Protein AF-A0AAU9IR78-F1 (afdb_monomer)

Sequence (358 aa):
MSNEENIDMFQNFFQHISAVHEDAQTRVTALFSQIRQEALAIFNQNVLKAIDKKPINSQQADKSPAKTPETCQPKRKEEAKKLKRKQKQHKQEPPTIKIDDTDSPEEAIDENEPPVSQKIYECLTKTPQSKKYFAKKTGAKVSTENVPIKRKRDNSILEEFEVKYIAPIKRKVAELIKAGVSSKVIAKLYNISPICVEAIGNWKNCRAASSNSKIKMRDQIMKLHSEGQGVKEIAKTLNIWQNIVRDYLGEIPINSLSRNNHVKKILIDKIKAGVAESQLSNLTGISIKNLSAWRSKPQAEWVDEDTIQSDGETGREEIREALYCHLIGNDGNVSITNKKEKISRWLSLISDDNQHLK

Structure (mmCIF, N/CA/C/O backbone):
data_AF-A0AAU9IR78-F1
#
_entry.id   AF-A0AAU9IR78-F1
#
loop_
_atom_site.group_PDB
_atom_site.id
_atom_site.type_symbol
_atom_site.label_atom_id
_atom_site.label_alt_id
_atom_site.label_comp_id
_atom_site.label_asym_id
_atom_site.label_entity_id
_atom_site.label_seq_id
_atom_site.pdbx_PDB_ins_code
_atom_site.Cartn_x
_atom_site.Cartn_y
_atom_site.Cartn_z
_atom_site.occupancy
_atom_site.B_iso_or_equiv
_atom_site.auth_seq_id
_atom_site.auth_comp_id
_atom_site.auth_asym_id
_atom_site.auth_atom_id
_atom_site.pdbx_PDB_model_num
ATOM 1 N N . MET A 1 1 ? 54.929 -7.449 -44.841 1.00 64.38 1 MET A N 1
ATOM 2 C CA . MET A 1 1 ? 53.777 -6.552 -44.696 1.00 64.38 1 MET A CA 1
ATOM 3 C C . MET A 1 1 ? 54.231 -5.290 -44.002 1.00 64.38 1 MET A C 1
ATOM 5 O O . MET A 1 1 ? 54.952 -5.401 -43.012 1.00 64.38 1 MET A O 1
ATOM 9 N N . SER A 1 2 ? 53.887 -4.126 -44.541 1.00 89.44 2 SER A N 1
ATOM 10 C CA . SER A 1 2 ? 54.156 -2.852 -43.871 1.00 89.44 2 SER A CA 1
ATOM 11 C C . SER A 1 2 ? 53.210 -2.683 -42.672 1.00 89.44 2 SER A C 1
ATOM 13 O O . SER A 1 2 ? 52.164 -3.328 -42.586 1.00 89.44 2 SER A O 1
ATOM 15 N N . ASN A 1 3 ? 53.572 -1.824 -41.716 1.00 89.12 3 ASN A N 1
ATOM 16 C CA . ASN A 1 3 ? 52.678 -1.505 -40.596 1.00 89.12 3 ASN A CA 1
ATOM 17 C C . ASN A 1 3 ? 51.343 -0.903 -41.073 1.00 89.12 3 ASN A C 1
ATOM 19 O O . ASN A 1 3 ? 50.332 -1.080 -40.402 1.00 89.12 3 ASN A O 1
ATOM 23 N N . GLU A 1 4 ? 51.335 -0.243 -42.231 1.00 91.06 4 GLU A N 1
ATOM 24 C CA . GLU A 1 4 ? 50.137 0.333 -42.848 1.00 91.06 4 GLU A CA 1
ATOM 25 C C . GLU A 1 4 ? 49.164 -0.759 -43.318 1.00 91.06 4 GLU A C 1
ATOM 27 O O . GLU A 1 4 ? 47.990 -0.720 -42.959 1.00 91.06 4 GLU A O 1
ATOM 32 N N . GLU A 1 5 ? 49.657 -1.812 -43.980 1.00 92.81 5 GLU A N 1
ATOM 33 C CA . GLU A 1 5 ? 48.823 -2.945 -44.422 1.00 92.81 5 GLU A CA 1
ATOM 34 C C . GLU A 1 5 ? 48.144 -3.674 -43.249 1.00 92.81 5 GLU A C 1
ATOM 36 O O . GLU A 1 5 ? 47.023 -4.171 -43.373 1.00 92.81 5 GLU A O 1
ATOM 41 N N . ASN A 1 6 ? 48.804 -3.729 -42.086 1.00 92.75 6 ASN A N 1
ATOM 42 C CA . ASN A 1 6 ? 48.210 -4.306 -40.879 1.00 92.75 6 ASN A CA 1
ATOM 43 C C . ASN A 1 6 ? 47.073 -3.431 -40.333 1.00 92.75 6 ASN A C 1
ATOM 45 O O . ASN A 1 6 ? 46.045 -3.964 -39.915 1.00 92.75 6 ASN A O 1
ATOM 49 N N . ILE A 1 7 ? 47.232 -2.104 -40.338 1.00 94.19 7 ILE A N 1
ATOM 50 C CA . ILE A 1 7 ? 46.206 -1.172 -39.849 1.00 94.19 7 ILE A CA 1
ATOM 51 C C . ILE A 1 7 ? 44.948 -1.262 -40.719 1.00 94.19 7 ILE A C 1
ATOM 53 O O . ILE A 1 7 ? 43.852 -1.396 -40.171 1.00 94.19 7 ILE A O 1
ATOM 57 N N . ASP A 1 8 ? 45.100 -1.284 -42.042 1.00 94.69 8 ASP A N 1
ATOM 58 C CA . ASP A 1 8 ? 43.971 -1.388 -42.974 1.00 94.69 8 ASP A CA 1
ATOM 59 C C . ASP A 1 8 ? 43.216 -2.713 -42.812 1.00 94.69 8 ASP A C 1
ATOM 61 O O . ASP A 1 8 ? 41.982 -2.749 -42.806 1.00 94.69 8 ASP A O 1
ATOM 65 N N . MET A 1 9 ? 43.937 -3.818 -42.599 1.00 95.81 9 MET A N 1
ATOM 66 C CA . MET A 1 9 ? 43.322 -5.118 -42.325 1.00 95.81 9 MET A CA 1
ATOM 67 C C . MET A 1 9 ? 42.482 -5.092 -41.040 1.00 95.81 9 MET A C 1
ATOM 69 O O . MET A 1 9 ? 41.350 -5.582 -41.035 1.00 95.81 9 MET A O 1
ATOM 73 N N . PHE A 1 10 ? 43.001 -4.498 -39.960 1.00 96.00 10 PHE A N 1
ATOM 74 C CA . PHE A 1 10 ? 42.254 -4.376 -38.707 1.00 96.00 10 PHE A CA 1
ATOM 75 C C . PHE A 1 10 ? 41.037 -3.460 -38.846 1.00 96.00 10 PHE A C 1
ATOM 77 O O . PHE A 1 10 ? 39.971 -3.795 -38.328 1.00 96.00 10 PHE A O 1
ATOM 84 N N . GLN A 1 11 ? 41.151 -2.339 -39.561 1.00 95.50 11 GLN A N 1
ATOM 85 C CA . GLN A 1 11 ? 40.015 -1.446 -39.801 1.00 95.50 11 GLN A CA 1
ATOM 86 C C . GLN A 1 11 ? 38.900 -2.147 -40.583 1.00 95.50 11 GLN A C 1
ATOM 88 O O . GLN A 1 11 ? 37.745 -2.108 -40.156 1.00 95.50 11 GLN A O 1
ATOM 93 N N . ASN A 1 12 ? 39.244 -2.865 -41.655 1.00 95.31 12 ASN A N 1
ATOM 94 C CA . ASN A 1 12 ? 38.283 -3.648 -42.434 1.00 95.31 12 ASN A CA 1
ATOM 95 C C . ASN A 1 12 ? 37.612 -4.740 -41.586 1.00 95.31 12 ASN A C 1
ATOM 97 O O . ASN A 1 12 ? 36.402 -4.954 -41.678 1.00 95.31 12 ASN A O 1
ATOM 101 N N . PHE A 1 13 ? 38.372 -5.400 -40.709 1.00 96.12 13 PHE A N 1
ATOM 102 C CA . PHE A 1 13 ? 37.830 -6.397 -39.787 1.00 96.12 13 PHE A CA 1
ATOM 103 C C . PHE A 1 13 ? 36.824 -5.792 -38.796 1.00 96.12 13 PHE A C 1
ATOM 105 O O . PHE A 1 13 ? 35.737 -6.343 -38.612 1.00 96.12 13 PHE A O 1
ATOM 112 N N . PHE A 1 14 ? 37.136 -4.641 -38.192 1.00 96.19 14 PHE A N 1
ATOM 113 C CA . PHE A 1 14 ? 36.210 -3.963 -37.280 1.00 96.19 14 PHE A CA 1
ATOM 114 C C . PHE A 1 14 ? 34.954 -3.454 -37.988 1.00 96.19 14 PHE A C 1
ATOM 116 O O . PHE A 1 14 ? 33.861 -3.602 -37.447 1.00 96.19 14 PHE A O 1
ATOM 123 N N . GLN A 1 15 ? 35.082 -2.914 -39.202 1.00 95.38 15 GLN A N 1
ATOM 124 C CA . GLN A 1 15 ? 33.927 -2.514 -40.008 1.00 95.38 15 GLN A CA 1
ATOM 125 C C . GLN A 1 15 ? 33.017 -3.709 -40.313 1.00 95.38 15 GLN A C 1
ATOM 127 O O . GLN A 1 15 ? 31.799 -3.607 -40.165 1.00 95.38 15 GLN A O 1
ATOM 132 N N . HIS A 1 16 ? 33.597 -4.864 -40.657 1.00 96.50 16 HIS A N 1
ATOM 133 C CA . HIS A 1 16 ? 32.829 -6.083 -40.893 1.00 96.50 16 HIS A CA 1
ATOM 134 C C . HIS A 1 16 ? 32.097 -6.567 -39.632 1.00 96.50 16 HIS A C 1
ATOM 136 O O . HIS A 1 16 ? 30.909 -6.875 -39.699 1.00 96.50 16 HIS A O 1
ATOM 142 N N . ILE A 1 17 ? 32.765 -6.587 -38.470 1.00 94.50 17 ILE A N 1
ATOM 143 C CA . ILE A 1 17 ? 32.124 -6.958 -37.196 1.00 94.50 17 ILE A CA 1
ATOM 144 C C . ILE A 1 17 ? 30.963 -6.016 -36.865 1.00 94.50 17 ILE A C 1
ATOM 146 O O . ILE A 1 17 ? 29.898 -6.493 -36.472 1.00 94.50 17 ILE A O 1
ATOM 150 N N . SER A 1 18 ? 31.148 -4.704 -37.027 1.00 93.38 18 SER A N 1
ATOM 151 C CA . SER A 1 18 ? 30.093 -3.720 -36.767 1.00 93.38 18 SER A CA 1
ATOM 152 C C . SER A 1 18 ? 28.883 -3.941 -37.675 1.00 93.38 18 SER A C 1
ATOM 154 O O . SER A 1 18 ? 27.762 -3.998 -37.177 1.00 93.38 18 SER A O 1
ATOM 156 N N . ALA A 1 19 ? 29.103 -4.181 -38.972 1.00 95.69 19 ALA A N 1
ATOM 157 C CA . ALA A 1 19 ? 28.026 -4.469 -39.918 1.00 95.69 19 ALA A CA 1
ATOM 158 C C . ALA A 1 19 ? 27.262 -5.760 -39.566 1.00 95.69 19 ALA A C 1
ATOM 160 O O . ALA A 1 19 ? 26.032 -5.786 -39.589 1.00 95.69 19 ALA A O 1
ATOM 161 N N . VAL A 1 20 ? 27.973 -6.827 -39.183 1.00 96.50 20 VAL A N 1
ATOM 162 C CA . VAL A 1 20 ? 27.349 -8.090 -38.743 1.00 96.50 20 VAL A CA 1
ATOM 163 C C . VAL A 1 20 ? 26.544 -7.892 -37.455 1.00 96.50 20 VAL A C 1
ATOM 165 O O . VAL A 1 20 ? 25.466 -8.467 -37.301 1.00 96.50 20 VAL A O 1
ATOM 168 N N . HIS A 1 21 ? 27.042 -7.076 -36.527 1.00 93.81 21 HIS A N 1
ATOM 169 C CA . HIS A 1 21 ? 26.335 -6.761 -35.290 1.00 93.81 21 HIS A CA 1
ATOM 170 C C . HIS A 1 21 ? 25.052 -5.953 -35.546 1.00 93.81 21 HIS A C 1
ATOM 172 O O . HIS A 1 21 ? 24.012 -6.276 -34.972 1.00 93.81 21 HIS A O 1
ATOM 178 N N . GLU A 1 22 ? 25.096 -4.947 -36.422 1.00 94.31 22 GLU A N 1
ATOM 179 C CA . GLU A 1 22 ? 23.921 -4.156 -36.811 1.00 94.31 22 GLU A CA 1
ATOM 180 C C . GLU A 1 22 ? 22.860 -5.001 -37.538 1.00 94.31 22 GLU A C 1
ATOM 182 O O . GLU A 1 22 ? 21.672 -4.904 -37.210 1.00 94.31 22 GLU A O 1
ATOM 187 N N . ASP A 1 23 ? 23.259 -5.897 -38.452 1.00 96.31 23 ASP A N 1
ATOM 188 C CA . ASP A 1 23 ? 22.334 -6.848 -39.095 1.00 96.31 23 ASP A CA 1
ATOM 189 C C . ASP A 1 23 ? 21.692 -7.785 -38.060 1.00 96.31 23 ASP A C 1
ATOM 191 O O . ASP A 1 23 ? 20.471 -7.968 -38.039 1.00 96.31 23 ASP A O 1
ATOM 195 N N . ALA A 1 24 ? 22.487 -8.327 -37.132 1.00 93.81 24 ALA A N 1
ATOM 196 C CA . ALA A 1 24 ? 21.977 -9.183 -36.066 1.00 93.81 24 ALA A CA 1
ATOM 197 C C . ALA A 1 24 ? 20.975 -8.445 -35.161 1.00 93.81 24 ALA A C 1
ATOM 199 O O . ALA A 1 24 ? 19.917 -8.996 -34.845 1.00 93.81 24 ALA A O 1
ATOM 200 N N . GLN A 1 25 ? 21.262 -7.198 -34.773 1.00 92.06 25 GLN A N 1
ATOM 201 C CA . GLN A 1 25 ? 20.333 -6.372 -33.997 1.00 92.06 25 GLN A CA 1
ATOM 202 C C . GLN A 1 25 ? 19.038 -6.104 -34.765 1.00 92.06 25 GLN A C 1
ATOM 204 O O . GLN A 1 25 ? 17.953 -6.279 -34.210 1.00 92.06 25 GLN A O 1
ATOM 209 N N . THR A 1 26 ? 19.137 -5.761 -36.049 1.00 95.50 26 THR A N 1
ATOM 210 C CA . THR A 1 26 ? 17.977 -5.509 -36.913 1.00 95.50 26 THR A CA 1
ATOM 211 C C . THR A 1 26 ? 17.084 -6.747 -37.012 1.00 95.50 26 THR A C 1
ATOM 213 O O . THR A 1 26 ? 15.869 -6.658 -36.822 1.00 95.50 26 THR A O 1
ATOM 216 N N . ARG A 1 27 ? 17.677 -7.930 -37.215 1.00 95.00 27 ARG A N 1
ATOM 217 C CA . ARG A 1 27 ? 16.954 -9.212 -37.263 1.00 95.00 27 ARG A CA 1
ATOM 218 C C . ARG A 1 27 ? 16.267 -9.550 -35.945 1.00 95.00 27 ARG A C 1
ATOM 220 O O . ARG A 1 27 ? 15.122 -9.998 -35.950 1.00 95.00 27 ARG A O 1
ATOM 227 N N . VAL A 1 28 ? 16.940 -9.334 -34.815 1.00 93.88 28 VAL A N 1
ATOM 228 C CA . VAL A 1 28 ? 16.361 -9.576 -33.485 1.00 93.88 28 VAL A CA 1
ATOM 229 C C . VAL A 1 28 ? 15.170 -8.650 -33.241 1.00 93.88 28 VAL A C 1
ATOM 231 O O . VAL A 1 28 ? 14.110 -9.123 -32.832 1.00 93.88 28 VAL A O 1
ATOM 234 N N . THR A 1 29 ? 15.302 -7.358 -33.542 1.00 91.94 29 THR A N 1
ATOM 235 C CA . THR A 1 29 ? 14.211 -6.383 -33.407 1.00 91.94 29 THR A CA 1
ATOM 236 C C . THR A 1 29 ? 13.020 -6.741 -34.299 1.00 91.94 29 THR A C 1
ATOM 238 O O . THR A 1 29 ? 11.880 -6.735 -33.829 1.00 91.94 29 THR A O 1
ATOM 241 N N . ALA A 1 30 ? 13.269 -7.144 -35.550 1.00 94.75 30 ALA A N 1
ATOM 242 C CA . ALA A 1 30 ? 12.224 -7.598 -36.466 1.00 94.75 30 ALA A CA 1
ATOM 243 C C . ALA A 1 30 ? 11.472 -8.828 -35.924 1.00 94.75 30 ALA A C 1
ATOM 245 O O . ALA A 1 30 ? 10.240 -8.839 -35.911 1.00 94.75 30 ALA A O 1
ATOM 246 N N . LEU A 1 31 ? 12.191 -9.825 -35.392 1.00 96.12 31 LEU A N 1
ATOM 247 C CA . LEU A 1 31 ? 11.585 -11.011 -34.774 1.00 96.12 31 LEU A CA 1
ATOM 248 C C . LEU A 1 31 ? 10.742 -10.663 -33.540 1.00 96.12 31 LEU A C 1
ATOM 250 O O . LEU A 1 31 ? 9.641 -11.189 -33.381 1.00 96.12 31 LEU A O 1
ATOM 254 N N . PHE A 1 32 ? 11.216 -9.763 -32.673 1.00 93.31 32 PHE A N 1
ATOM 255 C CA . PHE A 1 32 ? 10.432 -9.312 -31.519 1.00 93.31 32 PHE A CA 1
ATOM 256 C C . PHE A 1 32 ? 9.147 -8.592 -31.938 1.00 93.31 32 PHE A C 1
ATOM 258 O O . PHE A 1 32 ? 8.095 -8.829 -31.337 1.00 93.31 32 PHE A O 1
ATOM 265 N N . SER A 1 33 ? 9.217 -7.749 -32.972 1.00 92.88 33 SER A N 1
ATOM 266 C CA . SER A 1 33 ? 8.043 -7.074 -33.530 1.00 92.88 33 SER A CA 1
ATOM 267 C C . SER A 1 33 ? 7.031 -8.083 -34.085 1.00 92.88 33 SER A C 1
ATOM 269 O O . SER A 1 33 ? 5.851 -8.030 -33.728 1.00 92.88 33 SER A O 1
ATOM 271 N N . GLN A 1 34 ? 7.496 -9.082 -34.845 1.00 96.12 34 GLN A N 1
ATOM 272 C CA . GLN A 1 34 ? 6.651 -10.157 -35.370 1.00 96.12 34 GLN A CA 1
ATOM 273 C C . GLN A 1 34 ? 5.957 -10.945 -34.246 1.00 96.12 34 GLN A C 1
ATOM 275 O O . GLN A 1 34 ? 4.734 -11.081 -34.252 1.00 96.12 34 GLN A O 1
ATOM 280 N N . ILE A 1 35 ? 6.708 -11.402 -33.237 1.00 94.31 35 ILE A N 1
ATOM 281 C CA . ILE A 1 35 ? 6.154 -12.148 -32.093 1.00 94.31 35 ILE A CA 1
ATOM 282 C C . ILE A 1 35 ? 5.093 -11.315 -31.359 1.00 94.31 35 ILE A C 1
ATOM 284 O O . ILE A 1 35 ? 4.052 -11.836 -30.953 1.00 94.31 35 ILE A O 1
ATOM 288 N N . ARG A 1 36 ? 5.329 -10.007 -31.188 1.00 93.56 36 ARG A N 1
ATOM 289 C CA . ARG A 1 36 ? 4.370 -9.095 -30.551 1.00 93.56 36 ARG A CA 1
ATOM 290 C C . ARG A 1 36 ? 3.078 -8.978 -31.362 1.00 93.56 36 ARG A C 1
ATOM 292 O O . ARG A 1 36 ? 1.999 -9.024 -30.769 1.00 93.56 36 ARG A O 1
ATOM 299 N N . GLN A 1 37 ? 3.174 -8.835 -32.682 1.00 95.06 37 GLN A N 1
ATOM 300 C CA . GLN A 1 37 ? 2.005 -8.766 -33.563 1.00 95.06 37 GLN A CA 1
ATOM 301 C C . GLN A 1 37 ? 1.203 -10.075 -33.544 1.00 95.06 37 GLN A C 1
ATOM 303 O O . GLN A 1 37 ? -0.018 -10.040 -33.381 1.00 95.06 37 GLN A O 1
ATOM 308 N N . GLU A 1 38 ? 1.873 -11.227 -33.608 1.00 96.62 38 GLU A N 1
ATOM 309 C CA . GLU A 1 38 ? 1.227 -12.542 -33.510 1.00 96.62 38 GLU A CA 1
ATOM 310 C C . GLU A 1 38 ? 0.518 -12.733 -32.158 1.00 96.62 38 GLU A C 1
ATOM 312 O O . GLU A 1 38 ? -0.637 -13.165 -32.107 1.00 96.62 38 GLU A O 1
ATOM 317 N N . ALA A 1 39 ? 1.156 -12.339 -31.051 1.00 92.62 39 ALA A N 1
ATOM 318 C CA . ALA A 1 39 ? 0.554 -12.410 -29.721 1.00 92.62 39 ALA A CA 1
ATOM 319 C C . ALA A 1 39 ? -0.705 -11.531 -29.595 1.00 92.62 39 ALA A C 1
ATOM 321 O O . ALA A 1 39 ? -1.704 -11.962 -29.009 1.00 92.62 39 ALA A O 1
ATOM 322 N N . LEU A 1 40 ? -0.687 -10.321 -30.165 1.00 93.69 40 LEU A N 1
ATOM 323 C CA . LEU A 1 40 ? -1.851 -9.431 -30.201 1.00 93.69 40 LEU A CA 1
ATOM 324 C C . LEU A 1 40 ? -2.988 -10.009 -31.051 1.00 93.69 40 LEU A C 1
ATOM 326 O O . LEU A 1 40 ? -4.146 -9.956 -30.634 1.00 93.69 40 LEU A O 1
ATOM 330 N N . ALA A 1 41 ? -2.672 -10.613 -32.198 1.00 94.88 41 ALA A N 1
ATOM 331 C CA . ALA A 1 41 ? -3.663 -11.268 -33.045 1.00 94.88 41 ALA A CA 1
ATOM 332 C C . ALA A 1 41 ? -4.358 -12.430 -32.310 1.00 94.88 41 ALA A C 1
ATOM 334 O O . ALA A 1 41 ? -5.590 -12.505 -32.292 1.00 94.88 41 ALA A O 1
ATOM 335 N N . ILE A 1 42 ? -3.588 -13.286 -31.625 1.00 95.31 42 ILE A N 1
ATOM 336 C CA . ILE A 1 42 ? -4.122 -14.391 -30.810 1.00 95.31 42 ILE A CA 1
ATOM 337 C C . ILE A 1 42 ? -4.996 -13.857 -29.668 1.00 95.31 42 ILE A C 1
ATOM 339 O O . ILE A 1 42 ? -6.081 -14.387 -29.406 1.00 95.31 42 ILE A O 1
ATOM 343 N N . PHE A 1 43 ? -4.549 -12.802 -28.982 1.00 95.31 43 PHE A N 1
ATOM 344 C CA . PHE A 1 43 ? -5.313 -12.177 -27.905 1.00 95.31 43 PHE A CA 1
ATOM 345 C C . PHE A 1 43 ? -6.667 -11.659 -28.404 1.00 95.31 43 PHE A C 1
ATOM 347 O O . PHE A 1 43 ? -7.704 -12.028 -27.848 1.00 95.31 43 PHE A O 1
ATOM 354 N N . ASN A 1 44 ? -6.674 -10.883 -29.490 1.00 93.25 44 ASN A N 1
ATOM 355 C CA . ASN A 1 44 ? -7.894 -10.331 -30.077 1.00 93.25 44 ASN A CA 1
ATOM 356 C C . ASN A 1 44 ? -8.856 -11.435 -30.536 1.00 93.25 44 ASN A C 1
ATOM 358 O O . ASN A 1 44 ? -10.056 -11.362 -30.264 1.00 93.25 44 ASN A O 1
ATOM 362 N N . GLN A 1 45 ? -8.340 -12.509 -31.142 1.00 95.44 45 GLN A N 1
ATOM 363 C CA . GLN A 1 45 ? -9.154 -13.659 -31.537 1.00 95.44 45 GLN A CA 1
ATOM 364 C C . GLN A 1 45 ? -9.834 -14.330 -30.329 1.00 95.44 45 GLN A C 1
ATOM 366 O O . GLN A 1 45 ? -10.997 -14.733 -30.408 1.00 95.44 45 GLN A O 1
ATOM 371 N N . ASN A 1 46 ? -9.132 -14.448 -29.200 1.00 93.38 46 ASN A N 1
ATOM 372 C CA . ASN A 1 46 ? -9.686 -15.038 -27.981 1.00 93.38 46 ASN A CA 1
ATOM 373 C C . ASN A 1 46 ? -10.726 -14.134 -27.309 1.00 93.38 46 ASN A C 1
ATOM 375 O O . ASN A 1 46 ? -11.722 -14.643 -26.793 1.00 93.38 46 ASN A O 1
ATOM 379 N N . VAL A 1 47 ? -10.530 -12.812 -27.343 1.00 92.00 47 VAL A N 1
ATOM 380 C CA . VAL A 1 47 ? -11.515 -11.840 -26.843 1.00 92.00 47 VAL A CA 1
ATOM 381 C C . VAL A 1 47 ? -12.811 -11.923 -27.650 1.00 92.00 47 VAL A C 1
ATOM 383 O O . VAL A 1 47 ? -13.877 -12.057 -27.054 1.00 92.00 47 VAL A O 1
ATOM 386 N N . LEU A 1 48 ? -12.730 -11.940 -28.985 1.00 92.50 48 LEU A N 1
ATOM 387 C CA . LEU A 1 48 ? -13.909 -12.068 -29.851 1.00 92.50 48 LEU A CA 1
ATOM 388 C C . LEU A 1 48 ? -14.674 -13.376 -29.584 1.00 92.50 48 LEU A C 1
ATOM 390 O O . LEU A 1 48 ? -15.879 -13.350 -29.340 1.00 92.50 48 LEU A O 1
ATOM 394 N N . LYS A 1 49 ? -13.966 -14.510 -29.476 1.00 93.50 49 LYS A N 1
ATOM 395 C CA . LYS A 1 49 ? -14.577 -15.808 -29.124 1.00 93.50 49 LYS A CA 1
ATOM 396 C C . LYS A 1 49 ? -15.263 -15.815 -27.752 1.00 93.50 49 LYS A C 1
ATOM 398 O O . LYS A 1 49 ? -16.179 -16.608 -27.534 1.00 93.50 49 LYS A O 1
ATOM 403 N N . ALA A 1 50 ? -14.797 -15.005 -26.801 1.00 89.81 50 ALA A N 1
ATOM 404 C CA . ALA A 1 50 ? -15.400 -14.913 -25.473 1.00 89.81 50 ALA A CA 1
ATOM 405 C C . ALA A 1 50 ? -16.690 -14.077 -25.473 1.00 89.81 50 ALA A C 1
ATOM 407 O O . ALA A 1 50 ? -17.588 -14.354 -24.678 1.00 89.81 50 ALA A O 1
ATOM 408 N N . ILE A 1 51 ? -16.791 -13.089 -26.366 1.00 89.31 51 ILE A N 1
ATOM 409 C CA . ILE A 1 51 ? -17.981 -12.245 -26.520 1.00 89.31 51 ILE A CA 1
ATOM 410 C C . ILE A 1 51 ? -19.132 -13.055 -27.132 1.00 89.31 51 ILE A C 1
ATOM 412 O O . ILE A 1 51 ? -20.229 -13.050 -26.574 1.00 89.31 51 ILE A O 1
ATOM 416 N N . ASP A 1 52 ? -18.867 -13.844 -28.178 1.00 85.38 52 ASP A N 1
ATOM 417 C CA . ASP A 1 52 ? -19.894 -14.645 -28.869 1.00 85.38 52 ASP A CA 1
ATOM 418 C C . ASP A 1 52 ? -20.501 -15.760 -28.001 1.00 85.38 52 ASP A C 1
ATOM 420 O O . ASP A 1 52 ? -21.617 -16.221 -28.238 1.00 85.38 52 ASP A O 1
ATOM 424 N N . LYS A 1 53 ? -19.787 -16.206 -26.962 1.00 81.38 53 LYS A N 1
ATOM 425 C CA . LYS A 1 53 ? -20.232 -17.301 -26.088 1.00 81.38 53 LYS A CA 1
ATOM 426 C C . LYS A 1 53 ? -21.158 -16.875 -24.957 1.00 81.38 53 LYS A C 1
ATOM 428 O O . LYS A 1 53 ? -21.528 -17.734 -24.160 1.00 81.38 53 LYS A O 1
ATOM 433 N N . LYS A 1 54 ? -21.529 -15.598 -24.837 1.00 69.31 54 LYS A N 1
ATOM 434 C CA . LYS A 1 54 ? -22.486 -15.163 -23.813 1.00 69.31 54 LYS A CA 1
ATOM 435 C C . LYS A 1 54 ? -23.906 -15.451 -24.326 1.00 69.31 54 LYS A C 1
ATOM 437 O O . LYS A 1 54 ? -24.391 -14.702 -25.171 1.00 69.31 54 LYS A O 1
ATOM 442 N N . PRO A 1 55 ? -24.593 -16.511 -23.852 1.00 60.75 55 PRO A N 1
ATOM 443 C CA . PRO A 1 55 ? -25.953 -16.759 -24.289 1.00 60.75 55 PRO A CA 1
ATOM 444 C C . PRO A 1 55 ? -26.820 -15.624 -23.752 1.00 60.75 55 PRO A C 1
ATOM 446 O O . PRO A 1 55 ? -26.836 -15.360 -22.545 1.00 60.75 55 PRO A O 1
ATOM 449 N N . ILE A 1 56 ? -27.532 -14.951 -24.653 1.00 58.72 56 ILE A N 1
ATOM 450 C CA . ILE A 1 56 ? -28.618 -14.030 -24.321 1.00 58.72 56 ILE A CA 1
ATOM 451 C C . ILE A 1 56 ? -29.740 -14.886 -23.729 1.00 58.72 56 ILE A C 1
ATOM 453 O O . ILE A 1 56 ? -30.677 -15.289 -24.409 1.00 58.72 56 ILE A O 1
ATOM 457 N N . ASN A 1 57 ? -29.610 -15.237 -22.452 1.00 55.78 57 ASN A N 1
ATOM 458 C CA . ASN A 1 57 ? -30.671 -15.893 -21.708 1.00 55.78 57 ASN A CA 1
ATOM 459 C C . ASN A 1 57 ? -31.560 -14.798 -21.110 1.00 55.78 57 ASN A C 1
ATOM 461 O O . ASN A 1 57 ? -31.506 -14.488 -19.922 1.00 55.78 57 ASN A O 1
ATOM 465 N N . SER A 1 58 ? -32.327 -14.150 -21.984 1.00 55.75 58 SER A N 1
ATOM 466 C CA . SER A 1 58 ? -33.394 -13.223 -21.620 1.00 55.75 58 SER A CA 1
ATOM 467 C C . SER A 1 58 ? -34.697 -13.753 -22.194 1.00 55.75 58 SER A C 1
ATOM 469 O O . SER A 1 58 ? -35.128 -13.310 -23.252 1.00 55.75 58 SER A O 1
ATOM 471 N N . GLN A 1 59 ? -35.291 -14.727 -21.508 1.00 54.84 59 GLN A N 1
ATOM 472 C CA . GLN A 1 59 ? -36.732 -14.984 -21.508 1.00 54.84 59 GLN A CA 1
ATOM 473 C C . GLN A 1 59 ? -37.049 -16.053 -20.455 1.00 54.84 59 GLN A C 1
ATOM 475 O O . GLN A 1 59 ? -37.025 -17.247 -20.725 1.00 54.84 59 GLN A O 1
ATOM 480 N N . GLN A 1 60 ? -37.392 -15.619 -19.244 1.00 45.91 60 GLN A N 1
ATOM 481 C CA . GLN A 1 60 ? -38.372 -16.343 -18.439 1.00 45.91 60 GLN A CA 1
ATOM 482 C C . GLN A 1 60 ? -39.302 -15.316 -17.808 1.00 45.91 60 GLN A C 1
ATOM 484 O O . GLN A 1 60 ? -38.948 -14.578 -16.892 1.00 45.91 60 GLN A O 1
ATOM 489 N N . ALA A 1 61 ? -40.462 -15.225 -18.450 1.00 43.69 61 ALA A N 1
ATOM 490 C CA . ALA A 1 61 ? -41.570 -14.365 -18.118 1.00 43.69 61 ALA A CA 1
ATOM 491 C C . ALA A 1 61 ? -42.282 -14.845 -16.849 1.00 43.69 61 ALA A C 1
ATOM 493 O O . ALA A 1 61 ? -42.445 -16.044 -16.614 1.00 43.69 61 ALA A O 1
ATOM 494 N N . ASP A 1 62 ? -42.741 -13.854 -16.093 1.00 51.69 62 ASP A N 1
ATOM 495 C CA . ASP A 1 62 ? -43.712 -13.929 -15.013 1.00 51.69 62 ASP A CA 1
ATOM 496 C C . ASP A 1 62 ? -44.894 -14.854 -15.318 1.00 51.69 62 ASP A C 1
ATOM 498 O O . ASP A 1 62 ? -45.621 -14.644 -16.290 1.00 51.69 62 ASP A O 1
ATOM 502 N N . LYS A 1 63 ? -45.172 -15.788 -14.401 1.00 45.91 63 LYS A N 1
ATOM 503 C CA . LYS A 1 63 ? -46.536 -16.242 -14.094 1.00 45.91 63 LYS A CA 1
ATOM 504 C C . LYS A 1 63 ? -46.651 -16.550 -12.600 1.00 45.91 63 LYS A C 1
ATOM 506 O O . LYS A 1 63 ? -46.198 -17.590 -12.134 1.00 45.91 63 LYS A O 1
ATOM 511 N N . SER A 1 64 ? -47.304 -15.657 -11.861 1.00 39.34 64 SER A N 1
ATOM 512 C CA . SER A 1 64 ? -47.844 -15.919 -10.523 1.00 39.34 64 SER A CA 1
ATOM 513 C C . SER A 1 64 ? -49.352 -15.660 -10.572 1.00 39.34 64 SER A C 1
ATOM 515 O O . SER A 1 64 ? -49.737 -14.566 -10.993 1.00 39.34 64 SER A O 1
ATOM 517 N N . PRO A 1 65 ? -50.228 -16.621 -10.216 1.00 52.62 65 PRO A N 1
ATOM 518 C CA . PRO A 1 65 ? -51.653 -16.357 -10.137 1.00 52.62 65 PRO A CA 1
ATOM 519 C C . PRO A 1 65 ? -52.087 -16.029 -8.704 1.00 52.62 65 PRO A C 1
ATOM 521 O O . PRO A 1 65 ? -51.667 -16.642 -7.723 1.00 52.62 65 PRO A O 1
ATOM 524 N N . ALA A 1 66 ? -52.971 -15.039 -8.638 1.00 47.62 66 ALA A N 1
ATOM 525 C CA . ALA A 1 66 ? -53.630 -14.514 -7.458 1.00 47.62 66 ALA A CA 1
ATOM 526 C C . ALA A 1 66 ? -54.582 -15.517 -6.777 1.00 47.62 66 ALA A C 1
ATOM 528 O O . ALA A 1 66 ? -55.255 -16.306 -7.443 1.00 47.62 66 ALA A O 1
ATOM 529 N N . LYS A 1 67 ? -54.727 -15.382 -5.452 1.00 40.38 67 LYS A N 1
ATOM 530 C CA . LYS A 1 67 ? -55.931 -15.759 -4.695 1.00 40.38 67 LYS A CA 1
ATOM 531 C C . LYS A 1 67 ? -56.254 -14.682 -3.651 1.00 40.38 67 LYS A C 1
ATOM 533 O O . LYS A 1 67 ? -55.409 -14.314 -2.840 1.00 40.38 67 LYS A O 1
ATOM 538 N N . THR A 1 68 ? -57.488 -14.201 -3.713 1.00 40.53 68 THR A N 1
ATOM 539 C CA . THR A 1 68 ? -58.210 -13.300 -2.790 1.00 40.53 68 THR A CA 1
ATOM 540 C C . THR A 1 68 ? -59.288 -14.127 -2.038 1.00 40.53 68 THR A C 1
ATOM 542 O O . THR A 1 68 ? -59.410 -15.318 -2.323 1.00 40.53 68 THR A O 1
ATOM 545 N N . PRO A 1 69 ? -60.117 -13.557 -1.137 1.00 63.84 69 PRO A N 1
ATOM 546 C CA . PRO A 1 69 ? -59.833 -13.225 0.265 1.00 63.84 69 PRO A CA 1
ATOM 547 C C . PRO A 1 69 ? -60.798 -13.956 1.236 1.00 63.84 69 PRO A C 1
ATOM 549 O O . PRO A 1 69 ? -61.872 -14.376 0.826 1.00 63.84 69 PRO A O 1
ATOM 552 N N . GLU A 1 70 ? -60.511 -14.035 2.541 1.00 37.62 70 GLU A N 1
ATOM 553 C CA . GLU A 1 70 ? -61.598 -14.293 3.502 1.00 37.62 70 GLU A CA 1
ATOM 554 C C . GLU A 1 70 ? -61.382 -13.637 4.872 1.00 37.62 70 GLU A C 1
ATOM 556 O O . GLU A 1 70 ? -60.302 -13.618 5.460 1.00 37.62 70 GLU A O 1
ATOM 561 N N . THR A 1 71 ? -62.474 -13.012 5.285 1.00 40.34 71 THR A N 1
ATOM 562 C CA . THR A 1 71 ? -62.808 -12.180 6.440 1.00 40.34 71 THR A CA 1
ATOM 563 C C . THR A 1 71 ? -62.662 -12.856 7.804 1.00 40.34 71 THR A C 1
ATOM 565 O O . THR A 1 71 ? -63.135 -13.970 7.977 1.00 40.34 71 THR A O 1
ATOM 568 N N . CYS A 1 72 ? -62.176 -12.111 8.811 1.00 30.14 72 CYS A N 1
ATOM 569 C CA . CYS A 1 72 ? -62.873 -11.924 10.099 1.00 30.14 72 CYS A CA 1
ATOM 570 C C . CYS A 1 72 ? -62.172 -10.872 10.989 1.00 30.14 72 CYS A C 1
ATOM 572 O O . CYS A 1 72 ? -61.001 -10.993 11.337 1.00 30.14 72 CYS A O 1
ATOM 574 N N . GLN A 1 73 ? -62.912 -9.821 11.349 1.00 41.91 73 GLN A N 1
ATOM 575 C CA . GLN A 1 73 ? -62.622 -8.868 12.436 1.00 41.91 73 GLN A CA 1
ATOM 576 C C . GLN A 1 73 ? -63.058 -9.472 13.811 1.00 41.91 73 GLN A C 1
ATOM 578 O O . GLN A 1 73 ? -63.641 -10.555 13.768 1.00 41.91 73 GLN A O 1
ATOM 583 N N . PRO A 1 74 ? -62.914 -8.833 15.013 1.00 55.72 74 PRO A N 1
ATOM 584 C CA . PRO A 1 74 ? -62.555 -7.429 15.289 1.00 55.72 74 PRO A CA 1
ATOM 585 C C . PRO A 1 74 ? -61.687 -7.122 16.552 1.00 55.72 74 PRO A C 1
ATOM 587 O O . PRO A 1 74 ? -61.468 -7.955 17.422 1.00 55.72 74 PRO A O 1
ATOM 590 N N . LYS A 1 75 ? -61.374 -5.818 16.702 1.00 40.88 75 LYS A N 1
ATOM 591 C CA . LYS A 1 75 ? -61.192 -5.040 17.959 1.00 40.88 75 LYS A CA 1
ATOM 592 C C . LYS A 1 75 ? -59.905 -5.228 18.791 1.00 40.88 75 LYS A C 1
ATOM 594 O O . LYS A 1 75 ? -59.852 -6.064 19.681 1.00 40.88 75 LYS A O 1
ATOM 599 N N . ARG A 1 76 ? -59.013 -4.228 18.732 1.00 37.56 76 ARG A N 1
ATOM 600 C CA . ARG A 1 76 ? -58.869 -3.131 19.729 1.00 37.56 76 ARG A CA 1
ATOM 601 C C . ARG A 1 76 ? -57.615 -2.296 19.418 1.00 37.56 76 ARG A C 1
ATOM 603 O O . ARG A 1 76 ? -56.610 -2.870 19.034 1.00 37.56 76 ARG A O 1
ATOM 610 N N . LYS A 1 77 ? -57.766 -0.969 19.581 1.00 38.44 77 LYS A N 1
ATOM 611 C CA . LYS A 1 77 ? -56.834 0.039 20.146 1.00 38.44 77 LYS A CA 1
ATOM 612 C C . LYS A 1 77 ? -55.332 -0.203 19.882 1.00 38.44 77 LYS A C 1
ATOM 614 O O . LYS A 1 77 ? -54.812 -1.247 20.218 1.00 38.44 77 LYS A O 1
ATOM 619 N N . GLU A 1 78 ? -54.530 0.716 19.371 1.00 39.91 78 GLU A N 1
ATOM 620 C CA . GLU A 1 78 ? -54.412 2.117 19.758 1.00 39.91 78 GLU A CA 1
ATOM 621 C C . GLU A 1 78 ? -53.320 2.745 18.874 1.00 39.91 78 GLU A C 1
ATOM 623 O O . GLU A 1 78 ? -52.389 2.085 18.415 1.00 39.91 78 GLU A O 1
ATOM 628 N N . GLU A 1 79 ? -53.504 4.029 18.625 1.00 41.62 79 GLU A N 1
ATOM 629 C CA . GLU A 1 79 ? -52.593 5.043 18.106 1.00 41.62 79 GLU A CA 1
ATOM 630 C C . GLU A 1 79 ? -51.082 4.745 18.194 1.00 41.62 79 GLU A C 1
ATOM 632 O O . GLU A 1 79 ? -50.539 4.569 19.277 1.00 41.62 79 GLU A O 1
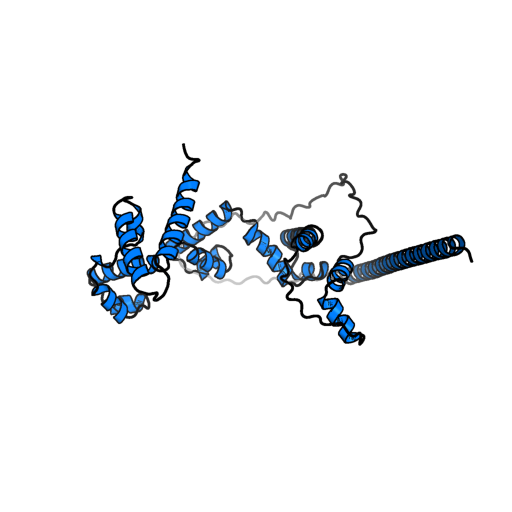ATOM 637 N N . ALA A 1 80 ? -50.373 4.827 17.058 1.00 36.72 80 ALA A N 1
ATOM 638 C CA . ALA A 1 80 ? -49.101 5.557 16.935 1.00 36.72 80 ALA A CA 1
ATOM 639 C C . ALA A 1 80 ? -48.481 5.415 15.532 1.00 36.72 80 ALA A C 1
ATOM 641 O O . ALA A 1 80 ? -48.403 4.328 14.970 1.00 36.72 80 ALA A O 1
ATOM 642 N N . LYS A 1 81 ? -47.892 6.526 15.066 1.00 42.03 81 LYS A N 1
ATOM 643 C CA . LYS A 1 81 ? -46.973 6.702 13.914 1.00 42.03 81 LYS A CA 1
ATOM 644 C C . LYS A 1 81 ? -47.659 6.967 12.568 1.00 42.03 81 LYS A C 1
ATOM 646 O O . LYS A 1 81 ? -47.941 6.078 11.780 1.00 42.03 81 LYS A O 1
ATOM 651 N N . LYS A 1 82 ? -48.001 8.232 12.299 1.00 40.00 82 LYS A N 1
ATOM 652 C CA . LYS A 1 82 ? -47.118 9.246 11.671 1.00 40.00 82 LYS A CA 1
ATOM 653 C C . LYS A 1 82 ? -46.419 8.749 10.394 1.00 40.00 82 LYS A C 1
ATOM 655 O O . LYS A 1 82 ? -45.397 8.076 10.441 1.00 40.00 82 LYS A O 1
ATOM 660 N N . LEU A 1 83 ? -46.942 9.241 9.271 1.00 45.44 83 LEU A N 1
ATOM 661 C CA . LEU A 1 83 ? -46.167 9.958 8.256 1.00 45.44 83 LEU A CA 1
ATOM 662 C C . LEU A 1 83 ? -44.949 9.213 7.665 1.00 45.44 83 LEU A C 1
ATOM 664 O O . LEU A 1 83 ? -43.802 9.582 7.891 1.00 45.44 83 LEU A O 1
ATOM 668 N N . LYS A 1 84 ? -45.203 8.216 6.811 1.00 42.38 84 LYS A N 1
ATOM 669 C CA . LYS A 1 84 ? -44.253 7.770 5.774 1.00 42.38 84 LYS A CA 1
ATOM 670 C C . LYS A 1 84 ? -44.970 7.583 4.435 1.00 42.38 84 LYS A C 1
ATOM 672 O O . LYS A 1 84 ? -45.122 6.481 3.925 1.00 42.38 84 LYS A O 1
ATOM 677 N N . ARG A 1 85 ? -45.424 8.694 3.855 1.00 47.09 85 ARG A N 1
ATOM 678 C CA . ARG A 1 85 ? -45.805 8.796 2.438 1.00 47.09 85 ARG A CA 1
ATOM 679 C C . ARG A 1 85 ? -45.140 10.040 1.865 1.00 47.09 85 ARG A C 1
ATOM 681 O O . ARG A 1 85 ? -45.702 11.123 1.944 1.00 47.09 85 ARG A O 1
ATOM 688 N N . LYS A 1 86 ? -43.911 9.852 1.384 1.00 44.88 86 LYS A N 1
ATOM 689 C CA . LYS A 1 86 ? -43.203 10.603 0.329 1.00 44.88 86 LYS A CA 1
ATOM 690 C C . LYS A 1 86 ? -41.735 10.185 0.392 1.00 44.88 86 LYS A C 1
ATOM 692 O O . LYS A 1 86 ? -41.003 10.697 1.222 1.00 44.88 86 LYS A O 1
ATOM 697 N N . GLN A 1 87 ? -41.361 9.200 -0.424 1.00 47.09 87 GLN A N 1
ATOM 698 C CA . GLN A 1 87 ? -40.021 8.992 -1.001 1.00 47.09 87 GLN A CA 1
ATOM 699 C C . GLN A 1 87 ? -39.962 7.580 -1.590 1.00 47.09 87 GLN A C 1
ATOM 701 O O . GLN A 1 87 ? -39.467 6.641 -0.974 1.00 47.09 87 GLN A O 1
ATOM 706 N N . LYS A 1 88 ? -40.511 7.421 -2.795 1.00 47.22 88 LYS A N 1
ATOM 707 C CA . LYS A 1 88 ? -40.088 6.363 -3.714 1.00 47.22 88 LYS A CA 1
ATOM 708 C C . LYS A 1 88 ? -40.562 6.720 -5.116 1.00 47.22 88 LYS A C 1
ATOM 710 O O . LYS A 1 88 ? -41.654 6.329 -5.494 1.00 47.22 88 LYS A O 1
ATOM 715 N N . GLN A 1 89 ? -39.766 7.526 -5.814 1.00 45.53 89 GLN A N 1
ATOM 716 C CA . GLN A 1 89 ? -39.640 7.586 -7.277 1.00 45.53 89 GLN A CA 1
ATOM 717 C C . GLN A 1 89 ? -38.703 8.751 -7.623 1.00 45.53 89 GLN A C 1
ATOM 719 O O . GLN A 1 89 ? -39.126 9.877 -7.816 1.00 45.53 89 GLN A O 1
ATOM 724 N N . HIS A 1 90 ? -37.405 8.465 -7.611 1.00 37.34 90 HIS A N 1
ATOM 725 C CA . HIS A 1 90 ? -36.443 9.018 -8.562 1.00 37.34 90 HIS A CA 1
ATOM 726 C C . HIS A 1 90 ? -35.264 8.049 -8.565 1.00 37.34 90 HIS A C 1
ATOM 728 O O . HIS A 1 90 ? -34.341 8.129 -7.761 1.00 37.34 90 HIS A O 1
ATOM 734 N N . LYS A 1 91 ? -35.380 7.036 -9.422 1.00 37.38 91 LYS A N 1
ATOM 735 C CA . LYS A 1 91 ? -34.261 6.201 -9.836 1.00 37.38 91 LYS A CA 1
ATOM 736 C C . LYS A 1 91 ? -33.548 7.042 -10.895 1.00 37.38 91 LYS A C 1
ATOM 738 O O . LYS A 1 91 ? -34.017 7.100 -12.023 1.00 37.38 91 LYS A O 1
ATOM 743 N N . GLN A 1 92 ? -32.535 7.807 -10.495 1.00 38.91 92 GLN A N 1
ATOM 744 C CA . GLN A 1 92 ? -31.629 8.426 -11.459 1.00 38.91 92 GLN A CA 1
ATOM 745 C C . GLN A 1 92 ? -30.853 7.293 -12.129 1.00 38.91 92 GLN A C 1
ATOM 747 O O . GLN A 1 92 ? -30.191 6.499 -11.457 1.00 38.91 92 GLN A O 1
ATOM 752 N N . GLU A 1 93 ? -31.012 7.181 -13.442 1.00 44.19 93 GLU A N 1
ATOM 753 C CA . GLU A 1 93 ? -30.096 6.428 -14.287 1.00 44.19 93 GLU A CA 1
ATOM 754 C C . GLU A 1 93 ? -28.695 7.052 -14.174 1.00 44.19 93 GLU A C 1
ATOM 756 O O . GLU A 1 93 ? -28.581 8.271 -14.000 1.00 44.19 93 GLU A O 1
ATOM 761 N N . PRO A 1 94 ? -27.619 6.248 -14.213 1.00 42.91 94 PRO A N 1
ATOM 762 C CA . PRO A 1 94 ? -26.271 6.794 -14.233 1.00 42.91 94 PRO A CA 1
ATOM 763 C C . PRO A 1 94 ? -26.087 7.655 -15.494 1.00 42.91 94 PRO A C 1
ATOM 765 O O . PRO A 1 94 ? -26.572 7.267 -16.559 1.00 42.91 94 PRO A O 1
ATOM 768 N N . PRO A 1 95 ? -25.400 8.808 -15.410 1.00 38.78 95 PRO A N 1
ATOM 769 C CA . PRO A 1 95 ? -25.184 9.650 -16.574 1.00 38.78 95 PRO A CA 1
ATOM 770 C C . PRO A 1 95 ? -24.341 8.899 -17.604 1.00 38.78 95 PRO A C 1
ATOM 772 O O . PRO A 1 95 ? -23.202 8.506 -17.341 1.00 38.78 95 PRO A O 1
ATOM 775 N N . THR A 1 96 ? -24.912 8.719 -18.789 1.00 37.38 96 THR A N 1
ATOM 776 C CA . THR A 1 96 ? -24.186 8.336 -19.994 1.00 37.38 96 THR A CA 1
ATOM 777 C C . THR A 1 96 ? -23.227 9.472 -20.329 1.00 37.38 96 THR A C 1
ATOM 779 O O . THR A 1 96 ? -23.642 10.522 -20.819 1.00 37.38 96 THR A O 1
ATOM 782 N N . ILE A 1 97 ? -21.944 9.283 -20.026 1.00 36.22 97 ILE A N 1
ATOM 783 C CA . ILE A 1 97 ? -20.880 10.161 -20.508 1.00 36.22 97 ILE A CA 1
ATOM 784 C C . ILE A 1 97 ? -20.782 9.917 -22.014 1.00 36.22 97 ILE A C 1
ATOM 786 O O . ILE A 1 97 ? -20.302 8.870 -22.448 1.00 36.22 97 ILE A O 1
ATOM 790 N N . LYS A 1 98 ? -21.291 10.863 -22.805 1.00 36.69 98 LYS A N 1
ATOM 791 C CA . LYS A 1 98 ? -20.899 10.996 -24.206 1.00 36.69 98 LYS A CA 1
ATOM 792 C C . LYS A 1 98 ? -19.490 11.575 -24.194 1.00 36.69 98 LYS A C 1
ATOM 794 O O . LYS A 1 98 ? -19.279 12.657 -23.655 1.00 36.69 98 LYS A O 1
ATOM 799 N N . ILE A 1 99 ? -18.534 10.793 -24.674 1.00 38.28 99 ILE A N 1
ATOM 800 C CA . ILE A 1 99 ? -17.195 11.282 -24.975 1.00 38.28 99 ILE A CA 1
ATOM 801 C C . ILE A 1 99 ? -17.331 11.891 -26.365 1.00 38.28 99 ILE A C 1
ATOM 803 O O . ILE A 1 99 ? -17.585 11.162 -27.320 1.00 38.28 99 ILE A O 1
ATOM 807 N N . ASP A 1 100 ? -17.285 13.217 -26.435 1.00 33.28 100 ASP A N 1
ATOM 808 C CA . ASP A 1 100 ? -17.161 13.931 -27.699 1.00 33.28 100 ASP A CA 1
ATOM 809 C C . ASP A 1 100 ? -15.751 13.685 -28.246 1.00 33.28 100 ASP A C 1
ATOM 811 O O . ASP A 1 100 ? -14.757 13.875 -27.537 1.00 33.28 100 ASP A O 1
ATOM 815 N N . ASP A 1 101 ? -15.678 13.254 -29.503 1.00 40.34 101 ASP A N 1
ATOM 816 C CA . ASP A 1 101 ? -14.449 13.176 -30.285 1.00 40.34 101 ASP A CA 1
ATOM 817 C C . ASP A 1 101 ? -13.878 14.594 -30.424 1.00 40.34 101 ASP A C 1
ATOM 819 O O . ASP A 1 101 ? -14.320 15.387 -31.253 1.00 40.34 101 ASP A O 1
ATOM 823 N N . THR A 1 102 ? -12.934 14.949 -29.552 1.00 38.28 102 THR A N 1
ATOM 824 C CA . THR A 1 102 ? -12.155 16.185 -29.671 1.00 38.28 102 THR A CA 1
ATOM 825 C C . THR A 1 102 ? -10.678 15.851 -29.518 1.00 38.28 102 THR A C 1
ATOM 827 O O . THR A 1 102 ? -10.281 15.179 -28.564 1.00 38.28 102 THR A O 1
ATOM 830 N N . ASP A 1 103 ? -9.903 16.315 -30.494 1.00 45.06 103 ASP A N 1
ATOM 831 C CA . ASP A 1 103 ? -8.491 16.048 -30.749 1.00 45.06 103 ASP A CA 1
ATOM 832 C C . ASP A 1 103 ? -7.615 15.991 -29.487 1.00 45.06 103 ASP A C 1
ATOM 834 O O . ASP A 1 103 ? -7.354 16.995 -28.820 1.00 45.06 103 ASP A O 1
ATOM 838 N N . SER A 1 104 ? -7.119 14.789 -29.187 1.00 34.69 104 SER A N 1
ATOM 839 C CA . SER A 1 104 ? -6.032 14.567 -28.237 1.00 34.69 104 SER A CA 1
ATOM 840 C C . SER A 1 104 ? -4.730 14.415 -29.030 1.00 34.69 104 SER A C 1
ATOM 842 O O . SER A 1 104 ? -4.711 13.635 -29.983 1.00 34.69 104 SER A O 1
ATOM 844 N N . PRO A 1 105 ? -3.652 15.144 -28.691 1.00 37.78 105 PRO A N 1
ATOM 845 C CA . PRO A 1 105 ? -2.407 15.068 -29.441 1.00 37.78 105 PRO A CA 1
ATOM 846 C C . PRO A 1 105 ? -1.781 13.684 -29.245 1.00 37.78 105 PRO A C 1
ATOM 848 O O . PRO A 1 105 ? -1.503 13.278 -28.115 1.00 37.78 105 PRO A O 1
ATOM 851 N N . GLU A 1 106 ? -1.567 12.962 -30.345 1.00 37.09 106 GLU A N 1
ATOM 852 C CA . GLU A 1 106 ? -0.743 11.754 -30.384 1.00 37.09 106 GLU A CA 1
ATOM 853 C C . GLU A 1 106 ? 0.671 12.090 -29.884 1.00 37.09 106 GLU A C 1
ATOM 855 O O . GLU A 1 106 ? 1.518 12.586 -30.626 1.00 37.09 106 GLU A O 1
ATOM 860 N N . GLU A 1 107 ? 0.953 11.817 -28.609 1.00 46.72 107 GLU A N 1
ATOM 861 C CA . GLU A 1 107 ? 2.333 11.627 -28.173 1.00 46.72 107 GLU A CA 1
ATOM 862 C C . GLU A 1 107 ? 2.822 10.305 -28.771 1.00 46.72 107 GLU A C 1
ATOM 864 O O . GLU A 1 107 ? 2.425 9.218 -28.342 1.00 46.72 107 GLU A O 1
ATOM 869 N N . ALA A 1 108 ? 3.670 10.420 -29.796 1.00 39.34 108 ALA A N 1
ATOM 870 C CA . ALA A 1 108 ? 4.350 9.308 -30.439 1.00 39.34 108 ALA A CA 1
ATOM 871 C C . ALA A 1 108 ? 5.087 8.463 -29.388 1.00 39.34 108 ALA A C 1
ATOM 873 O O . ALA A 1 108 ? 6.064 8.898 -28.774 1.00 39.34 108 ALA A O 1
ATOM 874 N N . ILE A 1 109 ? 4.608 7.240 -29.175 1.00 43.38 109 ILE A N 1
ATOM 875 C CA . ILE A 1 109 ? 5.332 6.231 -28.410 1.00 43.38 109 ILE A CA 1
ATOM 876 C C . ILE A 1 109 ? 6.439 5.718 -29.331 1.00 43.38 109 ILE A C 1
ATOM 878 O O . ILE A 1 109 ? 6.143 5.121 -30.361 1.00 43.38 109 ILE A O 1
ATOM 882 N N . ASP A 1 110 ? 7.698 5.966 -28.970 1.00 47.91 110 ASP A N 1
ATOM 883 C CA . ASP A 1 110 ? 8.864 5.443 -29.687 1.00 47.91 110 ASP A CA 1
ATOM 884 C C . ASP A 1 110 ? 8.805 3.905 -29.729 1.00 47.91 110 ASP A C 1
ATOM 886 O O . ASP A 1 110 ? 9.001 3.218 -28.721 1.00 47.91 110 ASP A O 1
ATOM 890 N N . GLU A 1 111 ? 8.482 3.359 -30.904 1.00 48.81 111 GLU A N 1
ATOM 891 C CA . GLU A 1 111 ? 8.299 1.923 -31.132 1.00 48.81 111 GLU A CA 1
ATOM 892 C C . GLU A 1 111 ? 9.604 1.118 -30.996 1.00 48.81 111 GLU A C 1
ATOM 894 O O . GLU A 1 111 ? 9.560 -0.114 -30.972 1.00 48.81 111 GLU A O 1
ATOM 899 N N . ASN A 1 112 ? 10.752 1.789 -30.834 1.00 52.31 112 ASN A N 1
ATOM 900 C CA . ASN A 1 112 ? 12.057 1.154 -30.659 1.00 52.31 112 ASN A CA 1
ATOM 901 C C . ASN A 1 112 ? 12.450 0.900 -29.192 1.00 52.31 112 ASN A C 1
ATOM 903 O O . ASN A 1 112 ? 13.542 0.383 -28.939 1.00 52.31 112 ASN A O 1
ATOM 907 N N . GLU A 1 113 ? 11.613 1.220 -28.194 1.00 49.62 113 GLU A N 1
ATOM 908 C CA . GLU A 1 113 ? 11.954 0.913 -26.798 1.00 49.62 113 GLU A CA 1
ATOM 909 C C . GLU A 1 113 ? 11.790 -0.588 -26.467 1.00 49.62 113 GLU A C 1
ATOM 911 O O . GLU A 1 113 ? 10.683 -1.132 -26.553 1.00 49.62 113 GLU A O 1
ATOM 916 N N . PRO A 1 114 ? 12.852 -1.286 -26.004 1.00 50.31 114 PRO A N 1
ATOM 917 C CA . PRO A 1 114 ? 12.736 -2.693 -25.644 1.00 50.31 114 PRO A CA 1
ATOM 918 C C . PRO A 1 114 ? 11.855 -2.880 -24.398 1.00 50.31 114 PRO A C 1
ATOM 920 O O . PRO A 1 114 ? 11.828 -2.010 -23.516 1.00 50.31 114 PRO A O 1
ATOM 923 N N . PRO A 1 115 ? 11.162 -4.030 -24.275 1.00 60.62 115 PRO A N 1
ATOM 924 C CA . PRO A 1 115 ? 10.236 -4.294 -23.181 1.00 60.62 115 PRO A CA 1
ATOM 925 C C . PRO A 1 115 ? 10.919 -4.148 -21.816 1.00 60.62 115 PRO A C 1
ATOM 927 O O . PRO A 1 115 ? 12.060 -4.569 -21.618 1.00 60.62 115 PRO A O 1
ATOM 930 N N . VAL A 1 116 ? 10.197 -3.582 -20.840 1.00 56.06 116 VAL A N 1
ATOM 931 C CA . VAL A 1 116 ? 10.697 -3.267 -19.483 1.00 56.06 116 VAL A CA 1
ATOM 932 C C . VAL A 1 116 ? 11.406 -4.464 -18.827 1.00 56.06 116 VAL A C 1
ATOM 934 O O . VAL A 1 116 ? 12.415 -4.301 -18.145 1.00 56.06 116 VAL A O 1
ATOM 937 N N . SER A 1 117 ? 10.935 -5.685 -19.090 1.00 44.59 117 SER A N 1
ATOM 938 C CA . SER A 1 117 ? 11.541 -6.936 -18.620 1.00 44.59 117 SER A CA 1
ATOM 939 C C . SER A 1 117 ? 12.951 -7.203 -19.168 1.00 44.59 117 SER A C 1
ATOM 941 O O . SER A 1 117 ? 13.779 -7.768 -18.456 1.00 44.59 117 SER A O 1
ATOM 943 N N . GLN A 1 118 ? 13.252 -6.784 -20.398 1.00 52.88 118 GLN A N 1
ATOM 944 C CA . GLN A 1 118 ? 14.553 -6.974 -21.047 1.00 52.88 118 GLN A CA 1
ATOM 945 C C . GLN A 1 118 ? 15.593 -5.983 -20.509 1.00 52.88 118 GLN A C 1
ATOM 947 O O . GLN A 1 118 ? 16.711 -6.377 -20.183 1.00 52.88 118 GLN A O 1
ATOM 952 N N . LYS A 1 119 ? 15.189 -4.730 -20.266 1.00 63.16 119 LYS A N 1
ATOM 953 C CA . LYS A 1 119 ? 16.038 -3.728 -19.600 1.00 63.16 119 LYS A CA 1
ATOM 954 C C . LYS A 1 119 ? 16.351 -4.110 -18.147 1.00 63.16 119 LYS A C 1
ATOM 956 O O . LYS A 1 119 ? 17.485 -3.960 -17.696 1.00 63.16 119 LYS A O 1
ATOM 961 N N . ILE A 1 120 ? 15.378 -4.685 -17.427 1.00 53.22 120 ILE A N 1
ATOM 962 C CA . ILE A 1 120 ? 15.594 -5.260 -16.086 1.00 53.22 120 ILE A CA 1
ATOM 963 C C . ILE A 1 120 ? 16.655 -6.370 -16.135 1.00 53.22 120 ILE A C 1
ATOM 965 O O . ILE A 1 120 ? 17.556 -6.405 -15.295 1.00 53.22 120 ILE A O 1
ATOM 969 N N . TYR A 1 121 ? 16.586 -7.257 -17.129 1.00 51.88 121 TYR A N 1
ATOM 970 C CA . TYR A 1 121 ? 17.549 -8.345 -17.295 1.00 51.88 121 TYR A CA 1
ATOM 971 C C . TYR A 1 121 ? 18.969 -7.835 -17.609 1.00 51.88 121 TYR A C 1
ATOM 973 O O . TYR A 1 121 ? 19.943 -8.307 -17.017 1.00 51.88 121 TYR A O 1
ATOM 981 N N . GLU A 1 122 ? 19.116 -6.817 -18.456 1.00 60.12 122 GLU A N 1
ATOM 982 C CA . GLU A 1 122 ? 20.418 -6.198 -18.748 1.00 60.12 122 GLU A CA 1
ATOM 983 C C . GLU A 1 122 ? 21.030 -5.473 -17.542 1.00 60.12 122 GLU A C 1
ATOM 985 O O . GLU A 1 122 ? 22.231 -5.592 -17.286 1.00 60.12 122 GLU A O 1
ATOM 990 N N . CYS A 1 123 ? 20.221 -4.766 -16.748 1.00 55.50 123 CYS A N 1
ATOM 991 C CA . CYS A 1 123 ? 20.696 -4.127 -15.520 1.00 55.50 123 CYS A CA 1
ATOM 992 C C . CYS A 1 123 ? 21.161 -5.160 -14.481 1.00 55.50 123 CYS A C 1
ATOM 994 O O . CYS A 1 123 ? 22.196 -4.975 -13.838 1.00 55.50 123 CYS A O 1
ATOM 996 N N . LEU A 1 124 ? 20.438 -6.274 -14.337 1.00 46.06 124 LEU A N 1
ATOM 997 C CA . LEU A 1 124 ? 20.771 -7.318 -13.366 1.00 46.06 124 LEU A CA 1
ATOM 998 C C . LEU A 1 124 ? 21.988 -8.153 -13.787 1.00 46.06 124 LEU A C 1
ATOM 1000 O O . LEU A 1 124 ? 22.785 -8.540 -12.928 1.00 46.06 124 LEU A O 1
ATOM 1004 N N . THR A 1 125 ? 22.182 -8.393 -15.088 1.00 54.38 125 THR A N 1
ATOM 1005 C CA . THR A 1 125 ? 23.297 -9.203 -15.616 1.00 54.38 125 THR A CA 1
ATOM 1006 C C . THR A 1 125 ? 24.647 -8.481 -15.609 1.00 54.38 125 THR A C 1
ATOM 1008 O O . THR A 1 125 ? 25.681 -9.153 -15.555 1.00 54.38 125 THR A O 1
ATOM 1011 N N . LYS A 1 126 ? 24.673 -7.143 -15.538 1.00 65.12 126 LYS A N 1
ATOM 1012 C CA . LYS A 1 126 ? 25.909 -6.345 -15.396 1.00 65.12 126 LYS A CA 1
ATOM 1013 C C . LYS A 1 126 ? 26.485 -6.334 -13.973 1.00 65.12 126 LYS A C 1
ATOM 1015 O O . LYS A 1 126 ? 27.620 -5.895 -13.776 1.00 65.12 126 LYS A O 1
ATOM 1020 N N . THR A 1 127 ? 25.759 -6.853 -12.981 1.00 63.94 127 THR A N 1
ATOM 1021 C CA . THR A 1 127 ? 26.222 -6.855 -11.588 1.00 63.94 127 THR A CA 1
ATOM 1022 C C . THR A 1 127 ? 27.343 -7.884 -11.342 1.00 63.94 127 THR A C 1
ATOM 1024 O O . THR A 1 127 ? 27.391 -8.952 -11.948 1.00 63.94 127 THR A O 1
ATOM 1027 N N . PRO A 1 128 ? 28.270 -7.647 -10.401 1.00 68.88 128 PRO A N 1
ATOM 1028 C CA . PRO A 1 128 ? 29.270 -8.654 -10.037 1.00 68.88 128 PRO A CA 1
ATOM 1029 C C . PRO A 1 128 ? 28.663 -9.960 -9.484 1.00 68.88 128 PRO A C 1
ATOM 1031 O O . PRO A 1 128 ? 29.302 -11.008 -9.543 1.00 68.88 128 PRO A O 1
ATOM 1034 N N . GLN A 1 129 ? 27.437 -9.919 -8.943 1.00 64.81 129 GLN A N 1
ATOM 1035 C CA . GLN A 1 129 ? 26.736 -11.101 -8.427 1.00 64.81 129 GLN A CA 1
ATOM 1036 C C . GLN A 1 129 ? 26.197 -11.995 -9.545 1.00 64.81 129 GLN A C 1
ATOM 1038 O O . GLN A 1 129 ? 26.382 -13.209 -9.470 1.00 64.81 129 GLN A O 1
ATOM 1043 N N . SER A 1 130 ? 25.613 -11.420 -10.602 1.00 68.44 130 S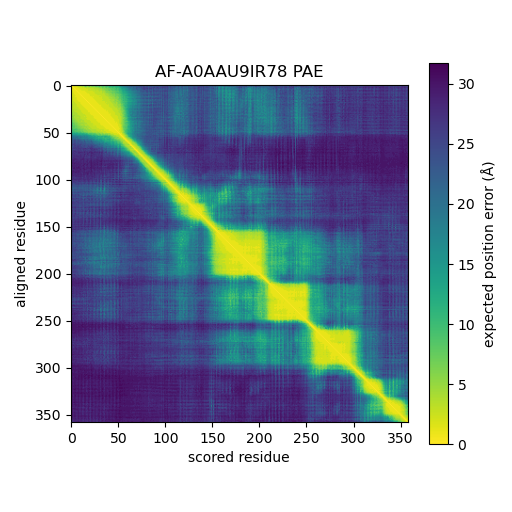ER A N 1
ATOM 1044 C CA . SER A 1 130 ? 25.245 -12.190 -11.794 1.00 68.44 130 SER A CA 1
ATOM 1045 C C . SER A 1 130 ? 26.491 -12.785 -12.446 1.00 68.44 130 SER A C 1
ATOM 1047 O O . SER A 1 130 ? 26.497 -13.972 -12.750 1.00 68.44 130 SER A O 1
ATOM 1049 N N . LYS A 1 131 ? 27.594 -12.030 -12.549 1.00 68.56 131 LYS A N 1
ATOM 1050 C CA . LYS A 1 131 ? 28.876 -12.549 -13.064 1.00 68.56 131 LYS A CA 1
ATOM 1051 C C . LYS A 1 131 ? 29.410 -13.727 -12.237 1.00 68.56 131 LYS A C 1
ATOM 1053 O O . LYS A 1 131 ? 29.829 -14.722 -12.819 1.00 68.56 131 LYS A O 1
ATOM 1058 N N . LYS A 1 132 ? 29.332 -13.673 -10.898 1.00 71.31 132 LYS A N 1
ATOM 1059 C CA . LYS A 1 132 ? 29.683 -14.808 -10.017 1.00 71.31 132 LYS A CA 1
ATOM 1060 C C . LYS A 1 132 ? 28.763 -16.014 -10.217 1.00 71.31 132 LYS A C 1
ATOM 1062 O O . LYS A 1 132 ? 29.241 -17.145 -10.233 1.00 71.31 132 LYS A O 1
ATOM 1067 N N . TYR A 1 133 ? 27.460 -15.785 -10.372 1.00 68.81 133 TYR A N 1
ATOM 1068 C CA . TYR A 1 133 ? 26.488 -16.846 -10.636 1.00 68.81 133 TYR A CA 1
ATOM 1069 C C . TYR A 1 133 ? 26.744 -17.527 -11.992 1.00 68.81 133 TYR A C 1
ATOM 1071 O O . TYR A 1 133 ? 26.785 -18.754 -12.063 1.00 68.81 133 TYR A O 1
ATOM 1079 N N . PHE A 1 134 ? 27.000 -16.747 -13.046 1.00 60.66 134 PHE A N 1
ATOM 1080 C CA . PHE A 1 134 ? 27.311 -17.266 -14.379 1.00 60.66 134 PHE A CA 1
ATOM 1081 C C . PHE A 1 134 ? 28.659 -17.982 -14.426 1.00 60.66 134 PHE A C 1
ATOM 1083 O O . PHE A 1 134 ? 28.713 -19.091 -14.940 1.00 60.66 134 PHE A O 1
ATOM 1090 N N . ALA A 1 135 ? 29.712 -17.435 -13.816 1.00 68.81 135 ALA A N 1
ATOM 1091 C CA . ALA A 1 135 ? 31.017 -18.092 -13.770 1.00 68.81 135 ALA A CA 1
ATOM 1092 C C . ALA A 1 135 ? 30.987 -19.429 -13.005 1.00 68.81 135 ALA A C 1
ATOM 1094 O O . ALA A 1 135 ? 31.615 -20.399 -13.425 1.00 68.81 135 ALA A O 1
ATOM 1095 N N . LYS A 1 136 ? 30.180 -19.526 -11.935 1.00 75.88 136 LYS A N 1
ATOM 1096 C CA . LYS A 1 136 ? 29.927 -20.794 -11.229 1.00 75.88 136 LYS A CA 1
ATOM 1097 C C . LYS A 1 136 ? 29.211 -21.819 -12.115 1.00 75.88 136 LYS A C 1
ATOM 1099 O O . LYS A 1 136 ? 29.443 -23.013 -11.965 1.00 75.88 136 LYS A O 1
ATOM 1104 N N . LYS A 1 137 ? 28.347 -21.364 -13.025 1.00 72.94 137 LYS A N 1
ATOM 1105 C CA . LYS A 1 137 ? 27.576 -22.222 -13.935 1.00 72.94 137 LYS A CA 1
ATOM 1106 C C . LYS A 1 137 ? 28.364 -22.625 -15.188 1.00 72.94 137 LYS A C 1
ATOM 1108 O O . LYS A 1 137 ? 28.115 -23.695 -15.724 1.00 72.94 137 LYS A O 1
ATOM 1113 N N . THR A 1 138 ? 29.314 -21.802 -15.632 1.00 70.81 138 THR A N 1
ATOM 1114 C CA . THR A 1 138 ? 30.155 -22.054 -16.817 1.00 70.81 138 THR A CA 1
ATOM 1115 C C . THR A 1 138 ? 31.524 -22.656 -16.491 1.00 70.81 138 THR A C 1
ATOM 1117 O O . THR A 1 138 ? 32.298 -22.928 -17.401 1.00 70.81 138 THR A O 1
ATOM 1120 N N . GLY A 1 139 ? 31.850 -22.861 -15.209 1.00 70.44 139 GLY A N 1
ATOM 1121 C CA . GLY A 1 139 ? 33.147 -23.401 -14.782 1.00 70.44 139 GLY A CA 1
ATOM 1122 C C . GLY A 1 139 ? 34.318 -22.422 -14.935 1.00 70.44 139 GLY A C 1
ATOM 1123 O O . GLY A 1 139 ? 35.472 -22.809 -14.753 1.00 70.44 139 GLY A O 1
ATOM 1124 N N . ALA A 1 140 ? 34.047 -21.152 -15.244 1.00 67.94 140 ALA A N 1
ATOM 1125 C CA . ALA A 1 140 ? 35.075 -20.130 -15.374 1.00 67.94 140 ALA A CA 1
ATOM 1126 C C . ALA A 1 140 ? 35.649 -19.767 -13.991 1.00 67.94 140 ALA A C 1
ATOM 1128 O O . ALA A 1 140 ? 34.920 -19.353 -13.085 1.00 67.94 140 ALA A O 1
ATOM 1129 N N . LYS A 1 141 ? 36.971 -19.902 -13.821 1.00 54.78 141 LYS A N 1
ATOM 1130 C CA . LYS A 1 141 ? 37.671 -19.503 -12.590 1.00 54.78 141 LYS A CA 1
ATOM 1131 C C . LYS A 1 141 ? 37.636 -17.979 -12.448 1.00 54.78 141 LYS A C 1
ATOM 1133 O O . LYS A 1 141 ? 38.309 -17.267 -13.186 1.00 54.78 141 LYS A O 1
ATOM 1138 N N . VAL A 1 142 ? 36.872 -17.476 -11.480 1.00 57.19 142 VAL A N 1
ATOM 1139 C CA . VAL A 1 142 ? 36.920 -16.063 -11.075 1.00 57.19 142 VAL A CA 1
ATOM 1140 C C . VAL A 1 142 ? 38.042 -15.907 -10.057 1.00 57.19 142 VAL A C 1
ATOM 1142 O O . VAL A 1 142 ? 37.951 -16.458 -8.963 1.00 57.19 142 VAL A O 1
ATOM 1145 N N . SER A 1 143 ? 39.087 -15.163 -10.416 1.00 47.34 143 SER A N 1
ATOM 1146 C CA . SER A 1 143 ? 40.128 -14.717 -9.485 1.00 47.34 143 SER A CA 1
ATOM 1147 C C . SER A 1 143 ? 39.482 -13.969 -8.310 1.00 47.34 143 SER A C 1
ATOM 1149 O O . SER A 1 143 ? 38.816 -12.948 -8.499 1.00 47.34 143 SER A O 1
ATOM 1151 N N . THR A 1 144 ? 39.605 -14.511 -7.098 1.00 50.91 144 THR A N 1
ATOM 1152 C CA . THR A 1 144 ? 39.126 -13.889 -5.859 1.00 50.91 144 THR A CA 1
ATOM 1153 C C . THR A 1 144 ? 40.277 -13.183 -5.165 1.00 50.91 144 THR A C 1
ATOM 1155 O O . THR A 1 144 ? 40.874 -13.719 -4.234 1.00 50.91 144 THR A O 1
ATOM 1158 N N . GLU A 1 145 ? 40.581 -11.970 -5.608 1.00 44.62 145 GLU A N 1
ATOM 1159 C CA . GLU A 1 145 ? 41.420 -11.055 -4.843 1.00 44.62 145 GLU A CA 1
ATOM 1160 C C . GLU A 1 145 ? 40.553 -10.407 -3.749 1.00 44.62 145 GLU A C 1
ATOM 1162 O O . GLU A 1 145 ? 39.568 -9.714 -4.027 1.00 44.62 145 GLU A O 1
ATOM 1167 N N . ASN A 1 146 ? 40.859 -10.707 -2.484 1.00 44.75 146 ASN A N 1
ATOM 1168 C CA . ASN A 1 146 ? 40.151 -10.177 -1.317 1.00 44.75 146 ASN A CA 1
ATOM 1169 C C . ASN A 1 146 ? 40.551 -8.715 -1.072 1.00 44.75 146 ASN A C 1
ATOM 1171 O O . ASN A 1 146 ? 41.323 -8.410 -0.167 1.00 44.75 146 ASN A O 1
ATOM 1175 N N . VAL A 1 147 ? 40.000 -7.800 -1.867 1.00 42.97 147 VAL A N 1
ATOM 1176 C CA . VAL A 1 147 ? 40.077 -6.360 -1.596 1.00 42.97 147 VAL A CA 1
ATOM 1177 C C . VAL A 1 147 ? 38.878 -5.957 -0.723 1.00 42.97 147 VAL A C 1
ATOM 1179 O O . VAL A 1 147 ? 37.733 -6.227 -1.106 1.00 42.97 147 VAL A O 1
ATOM 1182 N N . PRO A 1 148 ? 39.074 -5.295 0.435 1.00 45.12 148 PRO A N 1
ATOM 1183 C CA . PRO A 1 148 ? 37.981 -4.732 1.219 1.00 45.12 148 PRO A CA 1
ATOM 1184 C C . PRO A 1 148 ? 37.396 -3.518 0.482 1.00 45.12 148 PRO A C 1
ATOM 1186 O O . PRO A 1 148 ? 37.764 -2.369 0.714 1.00 45.12 148 PRO A O 1
ATOM 1189 N N . ILE A 1 149 ? 36.468 -3.770 -0.441 1.00 46.47 149 ILE A N 1
ATOM 1190 C CA . ILE A 1 149 ? 35.764 -2.713 -1.170 1.00 46.47 149 ILE A CA 1
ATOM 1191 C C . ILE A 1 149 ? 34.730 -2.089 -0.224 1.00 46.47 149 ILE A C 1
ATOM 1193 O O . ILE A 1 149 ? 33.622 -2.610 -0.064 1.00 46.47 149 ILE A O 1
ATOM 1197 N N . LYS A 1 150 ? 35.060 -0.938 0.375 1.00 48.12 150 LYS A N 1
ATOM 1198 C CA . LYS A 1 150 ? 34.060 -0.007 0.921 1.00 48.12 150 LYS A CA 1
ATOM 1199 C C . LYS A 1 150 ? 33.220 0.519 -0.247 1.00 48.12 150 LYS A C 1
ATOM 1201 O O . LYS A 1 150 ? 33.571 1.502 -0.889 1.00 48.12 150 LYS A O 1
ATOM 1206 N N . ARG A 1 151 ? 32.126 -0.175 -0.565 1.00 52.97 151 ARG A N 1
ATOM 1207 C CA . ARG A 1 151 ? 31.194 0.231 -1.624 1.00 52.97 151 ARG A CA 1
ATOM 1208 C C . ARG A 1 151 ? 30.389 1.435 -1.150 1.00 52.97 151 ARG A C 1
ATOM 1210 O O . ARG A 1 151 ? 29.465 1.276 -0.354 1.00 52.97 151 ARG A O 1
ATOM 1217 N N . LYS A 1 152 ? 30.690 2.620 -1.678 1.00 53.91 152 LYS A N 1
ATOM 1218 C CA . LYS A 1 152 ? 29.657 3.646 -1.829 1.00 53.91 152 LYS A CA 1
ATOM 1219 C C . LYS A 1 152 ? 28.674 3.089 -2.862 1.00 53.91 152 LYS A C 1
ATOM 1221 O O . LYS A 1 152 ? 29.087 2.706 -3.951 1.00 53.91 152 LYS A O 1
ATOM 1226 N N . ARG A 1 153 ? 27.411 2.885 -2.481 1.00 58.34 153 ARG A N 1
ATOM 1227 C CA . ARG A 1 153 ? 26.371 2.566 -3.466 1.00 58.34 153 ARG A CA 1
ATOM 1228 C C . ARG A 1 153 ? 26.130 3.850 -4.246 1.00 58.34 153 ARG A C 1
ATOM 1230 O O . ARG A 1 153 ? 25.751 4.846 -3.635 1.00 58.34 153 ARG A O 1
ATOM 1237 N N . ASP A 1 154 ? 26.361 3.826 -5.551 1.00 69.50 154 ASP A N 1
ATOM 1238 C CA . ASP A 1 154 ? 25.968 4.929 -6.422 1.00 69.50 154 ASP A CA 1
ATOM 1239 C C . ASP A 1 154 ? 24.441 4.928 -6.528 1.00 69.50 154 ASP A C 1
ATOM 1241 O O . ASP A 1 154 ? 23.846 4.255 -7.369 1.00 69.50 154 ASP A O 1
ATOM 1245 N N . ASN A 1 155 ? 23.796 5.655 -5.612 1.00 77.94 155 ASN A N 1
ATOM 1246 C CA . ASN A 1 155 ? 22.340 5.807 -5.562 1.00 77.94 155 ASN A CA 1
ATOM 1247 C C . ASN A 1 155 ? 21.776 6.434 -6.853 1.00 77.94 155 ASN A C 1
ATOM 1249 O O . ASN A 1 155 ? 20.614 6.209 -7.170 1.00 77.94 155 ASN A O 1
ATOM 1253 N N . SER A 1 156 ? 22.615 7.122 -7.636 1.00 80.62 156 SER A N 1
ATOM 1254 C CA . SER A 1 156 ? 22.273 7.757 -8.915 1.00 80.62 156 SER A CA 1
ATOM 1255 C C . SER A 1 156 ? 21.634 6.789 -9.928 1.00 80.62 156 SER A C 1
ATOM 1257 O O . SER A 1 156 ? 20.598 7.107 -10.505 1.00 80.62 156 SER A O 1
ATOM 1259 N N . ILE A 1 157 ? 22.160 5.565 -10.078 1.00 79.38 157 ILE A N 1
ATOM 1260 C CA . ILE A 1 157 ? 21.615 4.577 -11.035 1.00 79.38 157 ILE A CA 1
ATOM 1261 C C . ILE A 1 157 ? 20.244 4.048 -10.578 1.00 79.38 157 ILE A C 1
ATOM 1263 O O . ILE A 1 157 ? 19.355 3.792 -11.391 1.00 79.38 157 ILE A O 1
ATOM 1267 N N . LEU A 1 158 ? 20.063 3.873 -9.265 1.00 79.19 158 LEU A N 1
ATOM 1268 C CA . LEU A 1 158 ? 18.793 3.433 -8.681 1.00 79.19 158 LEU A CA 1
ATOM 1269 C C . LEU A 1 158 ? 17.715 4.515 -8.798 1.00 79.19 158 LEU A C 1
ATOM 1271 O O . LEU A 1 158 ? 16.568 4.189 -9.100 1.00 79.19 158 LEU A O 1
ATOM 1275 N N . GLU A 1 159 ? 18.088 5.778 -8.601 1.00 83.50 159 GLU A N 1
ATOM 1276 C CA . GLU A 1 159 ? 17.191 6.921 -8.772 1.00 83.50 159 GLU A CA 1
ATOM 1277 C C . GLU A 1 159 ? 16.740 7.063 -10.228 1.00 83.50 159 GLU A C 1
ATOM 1279 O O . GLU A 1 159 ? 15.539 7.164 -10.479 1.00 83.50 159 GLU A O 1
ATOM 1284 N N . GLU A 1 160 ? 17.658 6.974 -11.196 1.00 88.12 160 GLU A N 1
ATOM 1285 C CA . GLU A 1 160 ? 17.302 7.046 -12.618 1.00 88.12 160 GLU A CA 1
ATOM 1286 C C . GLU A 1 160 ? 16.357 5.903 -13.022 1.00 88.12 160 GLU A C 1
ATOM 1288 O O . GLU A 1 160 ? 15.351 6.125 -13.702 1.00 88.12 160 GLU A O 1
ATOM 1293 N N . PHE A 1 161 ? 16.618 4.682 -12.544 1.00 86.00 161 PHE A N 1
ATOM 1294 C CA . PHE A 1 161 ? 15.747 3.537 -12.801 1.00 86.00 161 PHE A CA 1
ATOM 1295 C C . PHE A 1 161 ? 14.350 3.714 -12.180 1.00 86.00 161 PHE A C 1
ATOM 1297 O O . PHE A 1 161 ? 13.337 3.411 -12.822 1.00 86.00 161 PHE A O 1
ATOM 1304 N N . GLU A 1 162 ? 14.271 4.218 -10.944 1.00 87.50 162 GLU A N 1
ATOM 1305 C CA . GLU A 1 162 ? 12.992 4.460 -10.278 1.00 87.50 162 GLU A CA 1
ATOM 1306 C C . GLU A 1 162 ? 12.177 5.546 -10.993 1.00 87.50 162 GLU A C 1
ATOM 1308 O O . GLU A 1 162 ? 10.975 5.364 -11.219 1.00 87.50 162 GLU A O 1
ATOM 1313 N N . VAL A 1 163 ? 12.823 6.640 -11.401 1.00 89.62 163 VAL A N 1
ATOM 1314 C CA . VAL A 1 163 ? 12.174 7.748 -12.112 1.00 89.62 163 VAL A CA 1
ATOM 1315 C C . VAL A 1 163 ? 11.700 7.307 -13.495 1.00 89.62 163 VAL A C 1
ATOM 1317 O O . VAL A 1 163 ? 10.543 7.541 -13.844 1.00 89.62 163 VAL A O 1
ATOM 1320 N N . LYS A 1 164 ? 12.559 6.637 -14.269 1.00 92.19 164 LYS A N 1
ATOM 1321 C CA . LYS A 1 164 ? 12.273 6.317 -15.671 1.00 92.19 164 LYS A CA 1
ATOM 1322 C C . LYS A 1 164 ? 11.270 5.176 -15.834 1.00 92.19 164 LYS A C 1
ATOM 1324 O O . LYS A 1 164 ? 10.398 5.257 -16.693 1.00 92.19 164 LYS A O 1
ATOM 1329 N N . TYR A 1 165 ? 11.349 4.132 -15.006 1.00 89.88 165 TYR A N 1
ATOM 1330 C CA . TYR A 1 165 ? 10.566 2.906 -15.229 1.00 89.88 165 TYR A CA 1
ATOM 1331 C C . TYR A 1 165 ? 9.505 2.646 -14.161 1.00 89.88 165 TYR A C 1
ATOM 1333 O O . TYR A 1 165 ? 8.394 2.220 -14.478 1.00 89.88 165 TYR A O 1
ATOM 1341 N N . ILE A 1 166 ? 9.808 2.908 -12.888 1.00 91.06 166 ILE A N 1
ATOM 1342 C CA . ILE A 1 166 ? 8.891 2.564 -11.793 1.00 91.06 166 ILE A CA 1
ATOM 1343 C C . ILE A 1 166 ? 7.799 3.631 -11.632 1.00 91.06 166 ILE A C 1
ATOM 1345 O O . ILE A 1 166 ? 6.631 3.294 -11.407 1.00 91.06 166 ILE A O 1
ATOM 1349 N N . ALA A 1 167 ? 8.141 4.916 -11.749 1.00 91.06 167 ALA A N 1
ATOM 1350 C CA . ALA A 1 167 ? 7.192 6.010 -11.544 1.00 91.06 167 ALA A CA 1
ATOM 1351 C C . ALA A 1 167 ? 5.987 5.993 -12.517 1.00 91.06 167 ALA A C 1
ATOM 1353 O O . ALA A 1 167 ? 4.857 6.153 -12.035 1.00 91.06 167 ALA A O 1
ATOM 1354 N N . PRO A 1 168 ? 6.149 5.729 -13.832 1.00 94.56 168 PRO A N 1
ATOM 1355 C CA . PRO A 1 168 ? 5.016 5.630 -14.758 1.00 94.56 168 PRO A CA 1
ATOM 1356 C C . PRO A 1 168 ? 4.061 4.482 -14.408 1.00 94.56 168 PRO A C 1
ATOM 1358 O O . PRO A 1 168 ? 2.841 4.661 -14.420 1.00 94.56 168 PRO A O 1
ATOM 1361 N N . ILE A 1 169 ? 4.601 3.322 -14.012 1.00 94.38 169 ILE A N 1
ATOM 1362 C CA . ILE A 1 169 ? 3.801 2.159 -13.600 1.00 94.38 169 ILE A CA 1
ATOM 1363 C C . ILE A 1 169 ? 3.013 2.488 -12.328 1.00 94.38 169 ILE A C 1
ATOM 1365 O O . ILE A 1 169 ? 1.802 2.270 -12.281 1.00 94.38 169 ILE A O 1
ATOM 1369 N N . LYS A 1 170 ? 3.661 3.088 -11.316 1.00 94.81 170 LYS A N 1
ATOM 1370 C CA . LYS A 1 170 ? 2.990 3.539 -10.081 1.00 94.81 170 LYS A CA 1
ATOM 1371 C C . LYS A 1 170 ? 1.830 4.501 -10.383 1.00 94.81 170 LYS A C 1
ATOM 1373 O O . LYS A 1 170 ? 0.787 4.418 -9.732 1.00 94.81 170 LYS A O 1
ATOM 1378 N N . ARG A 1 171 ? 1.990 5.402 -11.363 1.00 93.31 171 ARG A N 1
ATOM 1379 C CA . ARG A 1 171 ? 0.953 6.367 -11.769 1.00 93.31 171 ARG A CA 1
ATOM 1380 C C . ARG A 1 171 ? -0.259 5.665 -12.390 1.00 93.31 171 ARG A C 1
ATOM 1382 O O . ARG A 1 171 ? -1.360 5.836 -11.868 1.00 93.31 171 ARG A O 1
ATOM 1389 N N . LYS A 1 172 ? -0.043 4.810 -13.396 1.00 96.19 172 LYS A N 1
ATOM 1390 C CA . LYS A 1 172 ? -1.121 4.069 -14.077 1.00 96.19 172 LYS A CA 1
ATOM 1391 C C . LYS A 1 172 ? -1.852 3.099 -13.146 1.00 96.19 172 LYS A C 1
ATOM 1393 O O . LYS A 1 172 ? -3.078 3.031 -13.150 1.00 96.19 172 LYS A O 1
ATOM 1398 N N . VAL A 1 173 ? -1.118 2.387 -12.285 1.00 96.44 173 VAL A N 1
ATOM 1399 C CA . VAL A 1 173 ? -1.714 1.518 -11.254 1.00 96.44 173 VAL A CA 1
ATOM 1400 C C . VAL A 1 173 ? -2.649 2.319 -10.347 1.00 96.44 173 VAL A C 1
ATOM 1402 O O . VAL A 1 173 ? -3.766 1.886 -10.075 1.00 96.44 173 VAL A O 1
ATOM 1405 N N . ALA A 1 174 ? -2.235 3.512 -9.913 1.00 92.25 174 ALA A N 1
ATOM 1406 C CA . ALA A 1 174 ? -3.064 4.353 -9.058 1.00 92.25 174 ALA A CA 1
ATOM 1407 C C . ALA A 1 174 ? -4.325 4.892 -9.762 1.00 92.25 174 ALA A C 1
ATOM 1409 O O . ALA A 1 174 ? -5.348 5.069 -9.106 1.00 92.25 174 ALA A O 1
ATOM 1410 N N . GLU A 1 175 ? -4.269 5.167 -11.065 1.00 94.56 175 GLU A N 1
ATOM 1411 C CA . GLU A 1 175 ? -5.438 5.575 -11.861 1.00 94.56 175 GLU A CA 1
ATOM 1412 C C . GLU A 1 175 ? -6.455 4.440 -11.991 1.00 94.56 175 GLU A C 1
ATOM 1414 O O . GLU A 1 175 ? -7.642 4.651 -11.752 1.00 94.56 175 GLU A O 1
ATOM 1419 N N . LEU A 1 176 ? -5.993 3.216 -12.250 1.00 96.31 176 LEU A N 1
ATOM 1420 C CA . LEU A 1 176 ? -6.864 2.040 -12.320 1.00 96.31 176 LEU A CA 1
ATOM 1421 C C . LEU A 1 176 ? -7.533 1.728 -10.975 1.00 96.31 176 LEU A C 1
ATOM 1423 O O . LEU A 1 176 ? -8.712 1.381 -10.944 1.00 96.31 176 LEU A O 1
ATOM 1427 N N . ILE A 1 177 ? -6.816 1.905 -9.859 1.00 94.81 177 ILE A N 1
ATOM 1428 C CA . ILE A 1 177 ? -7.402 1.774 -8.515 1.00 94.81 177 ILE A CA 1
ATOM 1429 C C . ILE A 1 177 ? -8.505 2.822 -8.309 1.00 94.81 177 ILE A C 1
ATOM 1431 O O . ILE A 1 177 ? -9.583 2.483 -7.824 1.00 94.81 177 ILE A O 1
ATOM 1435 N N . LYS A 1 178 ? -8.273 4.081 -8.711 1.00 89.56 178 LYS A N 1
ATOM 1436 C CA . LYS A 1 178 ? -9.294 5.144 -8.641 1.00 89.56 178 LYS A CA 1
ATOM 1437 C C . LYS A 1 178 ? -10.516 4.843 -9.511 1.00 89.56 178 LYS A C 1
ATOM 1439 O O . LYS A 1 178 ? -11.625 5.177 -9.113 1.00 89.56 178 LYS A O 1
ATOM 1444 N N . ALA A 1 179 ? -10.320 4.190 -10.653 1.00 92.69 179 ALA A N 1
ATOM 1445 C CA . ALA A 1 179 ? -11.393 3.731 -11.532 1.00 92.69 179 ALA A CA 1
ATOM 1446 C C . ALA A 1 179 ? -12.146 2.490 -10.999 1.00 92.69 179 ALA A C 1
ATOM 1448 O O . ALA A 1 179 ? -13.062 2.001 -11.653 1.00 92.69 179 ALA A O 1
ATOM 1449 N N . GLY A 1 180 ? -11.777 1.959 -9.825 1.00 93.19 180 GLY A N 1
ATOM 1450 C CA . GLY A 1 180 ? -12.438 0.805 -9.211 1.00 93.19 180 GLY A CA 1
ATOM 1451 C C . GLY A 1 180 ? -12.012 -0.548 -9.787 1.00 93.19 180 GLY A C 1
ATOM 1452 O O . GLY A 1 180 ? -12.665 -1.561 -9.532 1.00 93.19 180 GLY A O 1
ATOM 1453 N N . VAL A 1 181 ? -10.918 -0.602 -10.553 1.00 95.75 181 VAL A N 1
ATOM 1454 C CA . VAL A 1 181 ? -10.394 -1.863 -11.089 1.00 95.75 181 VAL A CA 1
ATOM 1455 C C . VAL A 1 181 ? -9.796 -2.692 -9.952 1.00 95.75 181 VAL A C 1
ATOM 1457 O O . VAL A 1 181 ? -8.996 -2.207 -9.153 1.00 95.75 181 VAL A O 1
ATOM 1460 N N . SER A 1 182 ? -10.165 -3.974 -9.879 1.00 96.56 182 SER A N 1
ATOM 1461 C CA . SER A 1 182 ? -9.684 -4.853 -8.808 1.00 96.56 182 SER A CA 1
ATOM 1462 C C . SER A 1 182 ? -8.163 -5.063 -8.858 1.00 96.56 182 SER A C 1
ATOM 1464 O O . SER A 1 182 ? -7.583 -5.265 -9.930 1.00 96.56 182 SER A O 1
ATOM 1466 N N . SER A 1 183 ? -7.522 -5.135 -7.687 1.00 95.44 183 SER A N 1
ATOM 1467 C CA . SER A 1 183 ? -6.067 -5.314 -7.567 1.00 95.44 183 SER A CA 1
ATOM 1468 C C . SER A 1 183 ? -5.541 -6.557 -8.294 1.00 95.44 183 SER A C 1
ATOM 1470 O O . SER A 1 183 ? -4.432 -6.539 -8.819 1.00 95.44 183 SER A O 1
ATOM 1472 N N . LYS A 1 184 ? -6.345 -7.628 -8.391 1.00 96.19 184 LYS A N 1
ATOM 1473 C CA . LYS A 1 184 ? -5.986 -8.864 -9.113 1.00 96.19 184 LYS A CA 1
ATOM 1474 C C . LYS A 1 184 ? -5.872 -8.657 -10.625 1.00 96.19 184 LYS A C 1
ATOM 1476 O O . LYS A 1 184 ? -5.015 -9.272 -11.254 1.00 96.19 184 LYS A O 1
ATOM 1481 N N . VAL A 1 185 ? -6.731 -7.820 -11.209 1.00 97.19 185 VAL A N 1
ATOM 1482 C CA . VAL A 1 185 ? -6.696 -7.505 -12.648 1.00 97.19 185 VAL A CA 1
ATOM 1483 C C . VAL A 1 185 ? -5.482 -6.635 -12.955 1.00 97.19 185 VAL A C 1
ATOM 1485 O O . VAL A 1 185 ? -4.733 -6.940 -13.878 1.00 97.19 185 VAL A O 1
ATOM 1488 N N . ILE A 1 186 ? -5.228 -5.622 -12.124 1.00 97.06 186 ILE A N 1
ATOM 1489 C CA . ILE A 1 186 ? -4.063 -4.739 -12.262 1.00 97.06 186 ILE A CA 1
ATOM 1490 C C . ILE A 1 186 ? -2.755 -5.532 -12.119 1.00 97.06 186 ILE A C 1
ATOM 1492 O O . ILE A 1 186 ? -1.836 -5.359 -12.916 1.00 97.06 186 ILE A O 1
ATOM 1496 N N . ALA A 1 187 ? -2.690 -6.443 -11.142 1.00 96.94 187 ALA A N 1
ATOM 1497 C CA . ALA A 1 187 ? -1.547 -7.323 -10.916 1.00 96.94 187 ALA A CA 1
ATOM 1498 C C . ALA A 1 187 ? -1.191 -8.147 -12.161 1.00 96.94 187 ALA A C 1
ATOM 1500 O O . ALA A 1 187 ? -0.028 -8.205 -12.551 1.00 96.94 187 ALA A O 1
ATOM 1501 N N . LYS A 1 188 ? -2.198 -8.727 -12.826 1.00 97.25 188 LYS A N 1
ATOM 1502 C CA . LYS A 1 188 ? -2.003 -9.458 -14.085 1.00 97.25 188 LYS A CA 1
ATOM 1503 C C . LYS A 1 188 ? -1.579 -8.538 -15.230 1.00 97.25 188 LYS A C 1
ATOM 1505 O O . LYS A 1 188 ? -0.677 -8.902 -15.972 1.00 97.25 188 LYS A O 1
ATOM 1510 N N . LEU A 1 189 ? -2.195 -7.360 -15.352 1.00 96.56 189 LEU A N 1
ATOM 1511 C CA . LEU A 1 189 ? -1.929 -6.414 -16.442 1.00 96.56 189 LEU A CA 1
ATOM 1512 C C . LEU A 1 189 ? -0.480 -5.905 -16.441 1.00 96.56 189 LEU A C 1
ATOM 1514 O O . LEU A 1 189 ? 0.127 -5.784 -17.497 1.00 96.56 189 LEU A O 1
ATOM 1518 N N . TYR A 1 190 ? 0.076 -5.635 -15.258 1.00 95.50 190 TYR A N 1
ATOM 1519 C CA . TYR A 1 190 ? 1.442 -5.120 -15.106 1.00 95.50 190 TYR A CA 1
ATOM 1520 C C . TYR A 1 190 ? 2.460 -6.183 -14.680 1.00 95.50 190 TYR A C 1
ATOM 1522 O O . TYR A 1 190 ? 3.613 -5.846 -14.426 1.00 95.50 190 TYR A O 1
ATOM 1530 N N . ASN A 1 191 ? 2.047 -7.451 -14.583 1.00 95.94 191 ASN A N 1
ATOM 1531 C CA . ASN A 1 191 ? 2.864 -8.551 -14.067 1.00 95.94 191 ASN A CA 1
ATOM 1532 C C . ASN A 1 191 ? 3.540 -8.224 -12.715 1.00 95.94 191 ASN 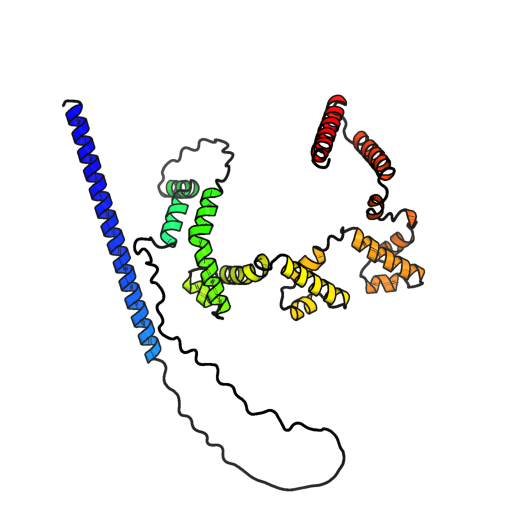A C 1
ATOM 1534 O O . ASN A 1 191 ? 4.733 -8.450 -12.511 1.00 95.94 191 ASN A O 1
ATOM 1538 N N . ILE A 1 192 ? 2.769 -7.652 -11.788 1.00 95.56 192 ILE A N 1
ATOM 1539 C CA . ILE A 1 192 ? 3.210 -7.284 -10.436 1.00 95.56 192 ILE A CA 1
ATOM 1540 C C . ILE A 1 192 ? 2.409 -8.051 -9.387 1.00 95.56 192 ILE A C 1
ATOM 1542 O O . ILE A 1 192 ? 1.261 -8.426 -9.611 1.00 95.56 192 ILE A O 1
ATOM 1546 N N . SER A 1 193 ? 2.997 -8.271 -8.210 1.00 96.25 193 SER A N 1
ATOM 1547 C CA . SER A 1 193 ? 2.284 -8.917 -7.102 1.00 96.25 193 SER A CA 1
ATOM 1548 C C . SER A 1 193 ? 1.056 -8.089 -6.684 1.00 96.25 193 SER A C 1
ATOM 1550 O O . SER A 1 193 ? 1.172 -6.865 -6.562 1.00 96.25 193 SER A O 1
ATOM 1552 N N . PRO A 1 194 ? -0.099 -8.716 -6.381 1.00 94.25 194 PRO A N 1
ATOM 1553 C CA . PRO A 1 194 ? -1.259 -8.021 -5.816 1.00 94.25 194 PRO A CA 1
ATOM 1554 C C . PRO A 1 194 ? -0.923 -7.193 -4.567 1.00 94.25 194 PRO A C 1
ATOM 1556 O O . PRO A 1 194 ? -1.463 -6.104 -4.396 1.00 94.25 194 PRO A O 1
ATOM 1559 N N . ILE A 1 195 ? 0.035 -7.654 -3.753 1.00 92.25 195 ILE A N 1
ATOM 1560 C CA . ILE A 1 195 ? 0.520 -6.936 -2.563 1.00 92.25 195 ILE A CA 1
ATOM 1561 C C . ILE A 1 195 ? 1.161 -5.597 -2.957 1.00 92.25 195 ILE A C 1
ATOM 1563 O O . ILE A 1 195 ? 0.961 -4.591 -2.284 1.00 92.25 195 ILE A O 1
ATOM 1567 N N . CYS A 1 196 ? 1.900 -5.548 -4.071 1.00 93.00 196 CYS A N 1
ATOM 1568 C CA . CYS A 1 196 ? 2.492 -4.307 -4.573 1.00 93.00 196 CYS A CA 1
ATOM 1569 C C . CYS A 1 196 ? 1.421 -3.332 -5.075 1.00 93.00 196 CYS A C 1
ATOM 1571 O O . CYS A 1 196 ? 1.554 -2.129 -4.868 1.00 93.00 196 CYS A O 1
ATOM 1573 N N . VAL A 1 197 ? 0.352 -3.835 -5.701 1.00 95.75 197 VAL A N 1
ATOM 1574 C CA . VAL A 1 197 ? -0.787 -3.009 -6.137 1.00 95.75 197 VAL A CA 1
ATOM 1575 C C . VAL A 1 197 ? -1.483 -2.378 -4.933 1.00 95.75 197 VAL A C 1
ATOM 1577 O O . VAL A 1 197 ? -1.706 -1.169 -4.917 1.00 95.75 197 VAL A O 1
ATOM 1580 N N . GLU A 1 198 ? -1.765 -3.175 -3.901 1.00 91.94 198 GLU A N 1
ATOM 1581 C CA . GLU A 1 198 ? -2.338 -2.688 -2.643 1.00 91.94 198 GLU A CA 1
ATOM 1582 C C . GLU A 1 198 ? -1.410 -1.688 -1.955 1.00 91.94 198 GLU A C 1
ATOM 1584 O O . GLU A 1 198 ? -1.860 -0.629 -1.520 1.00 91.94 198 GLU A O 1
ATOM 1589 N N . ALA A 1 199 ? -0.105 -1.969 -1.924 1.00 89.62 199 ALA A N 1
ATOM 1590 C CA . ALA A 1 199 ? 0.886 -1.049 -1.393 1.00 89.62 199 ALA A CA 1
ATOM 1591 C C . ALA A 1 199 ? 0.874 0.284 -2.148 1.00 89.62 199 ALA A C 1
ATOM 1593 O O . ALA A 1 199 ? 0.866 1.311 -1.487 1.00 89.62 199 ALA A O 1
ATOM 1594 N N . ILE A 1 200 ? 0.807 0.299 -3.487 1.00 90.06 200 ILE A N 1
ATOM 1595 C CA . ILE A 1 200 ? 0.731 1.529 -4.301 1.00 90.06 200 ILE A CA 1
ATOM 1596 C C . ILE A 1 200 ? -0.568 2.300 -4.032 1.00 90.06 200 ILE A C 1
ATOM 1598 O O . ILE A 1 200 ? -0.529 3.525 -3.883 1.00 90.06 200 ILE A O 1
ATOM 1602 N N . GLY A 1 201 ? -1.702 1.599 -3.929 1.00 88.56 201 GLY A N 1
ATOM 1603 C CA . GLY A 1 201 ? -2.986 2.199 -3.560 1.00 88.56 201 GLY A CA 1
ATOM 1604 C C . GLY A 1 201 ? -2.932 2.864 -2.184 1.00 88.56 201 GLY A C 1
ATOM 1605 O O . GLY A 1 201 ? -3.302 4.028 -2.030 1.00 88.56 201 GLY A O 1
ATOM 1606 N N . ASN A 1 202 ? -2.362 2.160 -1.207 1.00 83.00 202 ASN A N 1
ATOM 1607 C CA . ASN A 1 202 ? -2.174 2.656 0.153 1.00 83.00 202 ASN A CA 1
ATOM 1608 C C . ASN A 1 202 ? -1.082 3.732 0.239 1.00 83.00 202 ASN A C 1
ATOM 1610 O O . ASN A 1 202 ? -1.156 4.615 1.089 1.00 83.00 202 ASN A O 1
ATOM 1614 N N . TRP A 1 203 ? -0.090 3.725 -0.655 1.00 69.88 203 TRP A N 1
ATOM 1615 C CA . TRP A 1 203 ? 1.018 4.682 -0.650 1.00 69.88 203 TRP A CA 1
ATOM 1616 C C . TRP A 1 203 ? 0.536 6.111 -0.875 1.00 69.88 203 TRP A C 1
ATOM 1618 O O . TRP A 1 203 ? 1.064 7.036 -0.262 1.00 69.88 203 TRP A O 1
ATOM 1628 N N . LYS A 1 204 ? -0.499 6.311 -1.703 1.00 61.75 204 LYS A N 1
ATOM 1629 C CA . LYS A 1 204 ? -1.128 7.632 -1.842 1.00 61.75 204 LYS A CA 1
ATOM 1630 C C . LYS A 1 204 ? -1.859 8.046 -0.564 1.00 61.75 204 LYS A C 1
ATOM 1632 O O . LYS A 1 204 ? -1.719 9.196 -0.164 1.00 61.75 204 LYS A O 1
ATOM 1637 N N . ASN A 1 205 ? -2.516 7.120 0.130 1.00 57.12 205 ASN A N 1
ATOM 1638 C CA . ASN A 1 205 ? -3.139 7.418 1.424 1.00 57.12 205 ASN A CA 1
ATOM 1639 C C . ASN A 1 205 ? -2.096 7.748 2.509 1.00 57.12 205 ASN A C 1
ATOM 1641 O O . ASN A 1 205 ? -2.335 8.617 3.339 1.00 57.12 205 ASN A O 1
ATOM 1645 N N . CYS A 1 206 ? -0.912 7.127 2.475 1.00 48.91 206 CYS A N 1
ATOM 1646 C CA . CYS A 1 206 ? 0.120 7.320 3.501 1.00 48.91 206 CYS A CA 1
ATOM 1647 C C . CYS A 1 206 ? 1.114 8.462 3.207 1.00 48.91 206 CYS A C 1
ATOM 1649 O O . CYS A 1 206 ? 1.673 9.051 4.137 1.00 48.91 206 CYS A O 1
ATOM 1651 N N . ARG A 1 207 ? 1.387 8.770 1.929 1.00 47.50 207 ARG A N 1
ATOM 1652 C CA . ARG A 1 207 ? 2.447 9.714 1.513 1.00 47.50 207 ARG A CA 1
ATOM 1653 C C . ARG A 1 207 ? 1.924 10.962 0.802 1.00 47.50 207 ARG A C 1
ATOM 1655 O O . ARG A 1 207 ? 2.523 12.015 0.973 1.00 47.50 207 ARG A O 1
ATOM 1662 N N . ALA A 1 208 ? 0.819 10.866 0.052 1.00 46.97 208 ALA A N 1
ATOM 1663 C CA . ALA A 1 208 ? 0.156 12.034 -0.549 1.00 46.97 208 ALA A CA 1
ATOM 1664 C C . ALA A 1 208 ? -0.830 12.711 0.411 1.00 46.97 208 ALA A C 1
ATOM 1666 O O . ALA A 1 208 ? -1.394 13.757 0.089 1.00 46.97 208 ALA A O 1
ATOM 1667 N N . ALA A 1 209 ? -0.987 12.154 1.612 1.00 49.47 209 ALA A N 1
ATOM 1668 C CA . ALA A 1 209 ? -1.443 12.932 2.731 1.00 49.47 209 ALA A CA 1
ATOM 1669 C C . ALA A 1 209 ? -0.426 14.067 2.960 1.00 49.47 209 ALA A C 1
ATOM 1671 O O . ALA A 1 209 ? 0.610 13.859 3.597 1.00 49.47 209 ALA A O 1
ATOM 1672 N N . SER A 1 210 ? -0.700 15.257 2.403 1.00 52.91 210 SER A N 1
ATOM 1673 C CA . SER A 1 210 ? 0.036 16.483 2.723 1.00 52.91 210 SER A CA 1
ATOM 1674 C C . SER A 1 210 ? 0.178 16.577 4.245 1.00 52.91 210 SER A C 1
ATOM 1676 O O . SER A 1 210 ? -0.688 16.062 4.965 1.00 52.91 210 SER A O 1
ATOM 1678 N N . SER A 1 211 ? 1.244 17.200 4.751 1.00 65.00 211 SER A N 1
ATOM 1679 C CA . SER A 1 211 ? 1.442 17.413 6.195 1.00 65.00 211 SER A CA 1
ATOM 1680 C C . SER A 1 211 ? 0.137 17.816 6.901 1.00 65.00 211 SER A C 1
ATOM 1682 O O . SER A 1 211 ? -0.200 17.245 7.933 1.00 65.00 211 SER A O 1
ATOM 1684 N N . ASN A 1 212 ? -0.685 18.653 6.259 1.00 70.44 212 ASN A N 1
ATOM 1685 C CA . ASN A 1 212 ? -1.999 19.066 6.755 1.00 70.44 212 ASN A CA 1
ATOM 1686 C C . ASN A 1 212 ? -3.014 17.923 6.899 1.00 70.44 212 ASN A C 1
ATOM 1688 O O . ASN A 1 212 ? -3.794 17.915 7.842 1.00 70.44 212 ASN A O 1
ATOM 1692 N N . SER A 1 213 ? -3.053 16.959 5.985 1.00 76.62 213 SER A N 1
ATOM 1693 C CA . SER A 1 213 ? -3.962 15.807 6.102 1.00 76.62 213 SER A CA 1
ATOM 1694 C C . SER A 1 213 ? -3.487 14.762 7.113 1.00 76.62 213 SER A C 1
ATOM 1696 O O . SER A 1 213 ? -4.328 14.169 7.784 1.00 76.62 213 SER A O 1
ATOM 1698 N N . LYS A 1 214 ? -2.168 14.597 7.308 1.00 80.31 214 LYS A N 1
ATOM 1699 C CA . LYS A 1 214 ? -1.638 13.799 8.427 1.00 80.31 214 LYS A CA 1
ATOM 1700 C C . LYS A 1 214 ? -1.973 14.442 9.770 1.00 80.31 214 LYS A C 1
ATOM 1702 O O . LYS A 1 214 ? -2.395 13.733 10.675 1.00 80.31 214 LYS A O 1
ATOM 1707 N N . ILE A 1 215 ? -1.847 15.768 9.870 1.00 82.94 215 ILE A N 1
ATOM 1708 C CA . ILE A 1 215 ? -2.248 16.540 11.055 1.00 82.94 215 ILE A CA 1
ATOM 1709 C C . ILE A 1 215 ? -3.753 16.378 11.304 1.00 82.94 215 ILE A C 1
ATOM 1711 O O . ILE A 1 215 ? -4.138 15.934 12.377 1.00 82.94 215 ILE A O 1
ATOM 1715 N N . LYS A 1 216 ? -4.606 16.589 10.291 1.00 89.94 216 LYS A N 1
ATOM 1716 C CA . LYS A 1 216 ? -6.063 16.398 10.424 1.00 89.94 216 LYS A CA 1
ATOM 1717 C C . LYS A 1 216 ? -6.445 14.977 10.847 1.00 89.94 216 LYS A C 1
ATOM 1719 O O . LYS A 1 216 ? -7.339 14.813 11.672 1.00 89.94 216 LYS A O 1
ATOM 1724 N N . MET A 1 217 ? -5.789 13.954 10.293 1.00 91.62 217 MET A N 1
ATOM 1725 C CA . MET A 1 217 ? -6.046 12.560 10.668 1.00 91.62 217 MET A CA 1
ATOM 1726 C C . MET A 1 217 ? -5.593 12.273 12.103 1.00 91.62 217 MET A C 1
ATOM 1728 O O . MET A 1 217 ? -6.334 11.645 12.856 1.00 91.62 217 MET A O 1
ATOM 1732 N N . ARG A 1 218 ? -4.427 12.790 12.509 1.00 92.00 218 ARG A N 1
ATOM 1733 C CA . ARG A 1 218 ? -3.958 12.731 13.897 1.00 92.00 218 ARG A CA 1
ATOM 1734 C C . ARG A 1 218 ? -4.963 13.389 14.840 1.00 92.00 218 ARG A C 1
ATOM 1736 O O . ARG A 1 218 ? -5.364 12.752 15.805 1.00 92.00 218 ARG A O 1
ATOM 1743 N N . ASP A 1 219 ? -5.425 14.599 14.538 1.00 93.12 219 ASP A N 1
ATOM 1744 C CA . ASP A 1 219 ? -6.372 15.339 15.380 1.00 93.12 219 ASP A CA 1
ATOM 1745 C C . ASP A 1 219 ? -7.716 14.609 15.510 1.00 93.12 219 ASP A C 1
ATOM 1747 O O . ASP A 1 219 ? -8.283 14.536 16.599 1.00 93.12 219 ASP A O 1
ATOM 1751 N N . GLN A 1 220 ? -8.206 13.996 14.427 1.00 96.25 220 GLN A N 1
ATOM 1752 C CA . GLN A 1 220 ? -9.405 13.154 14.465 1.00 96.25 220 GLN A CA 1
ATOM 1753 C C . GLN A 1 220 ? -9.212 11.911 15.338 1.00 96.25 220 GLN A C 1
ATOM 1755 O O . GLN A 1 220 ? -10.082 11.599 16.151 1.00 96.25 220 GLN A O 1
ATOM 1760 N N . ILE A 1 221 ? -8.076 11.218 15.205 1.00 96.62 221 ILE A N 1
ATOM 1761 C CA . ILE A 1 221 ? -7.742 10.059 16.043 1.00 96.62 221 ILE A CA 1
ATOM 1762 C C . ILE A 1 221 ? -7.655 10.474 17.518 1.00 96.62 221 ILE A C 1
ATOM 1764 O O . ILE A 1 221 ? -8.232 9.796 18.367 1.00 96.62 221 ILE A O 1
ATOM 1768 N N . MET A 1 222 ? -7.000 11.600 17.828 1.00 95.06 222 MET A N 1
ATOM 1769 C CA . MET A 1 222 ? -6.902 12.126 19.196 1.00 95.06 222 MET A CA 1
ATOM 1770 C C . MET A 1 222 ? -8.266 12.477 19.770 1.00 95.06 222 MET A C 1
ATOM 1772 O O . MET A 1 222 ? -8.557 12.120 20.909 1.00 95.06 222 MET A O 1
ATOM 1776 N N . LYS A 1 223 ? -9.116 13.136 18.978 1.00 96.06 223 LYS A N 1
ATOM 1777 C CA . LYS A 1 223 ? -10.462 13.514 19.395 1.00 96.06 223 LYS A CA 1
ATOM 1778 C C . LYS A 1 223 ? -11.299 12.281 19.741 1.00 96.06 223 LYS A C 1
ATOM 1780 O O . LYS A 1 223 ? -11.801 12.194 20.857 1.00 96.06 223 LYS A O 1
ATOM 1785 N N . LEU A 1 224 ? -11.367 11.290 18.851 1.00 97.38 224 LEU A N 1
ATOM 1786 C CA . LEU A 1 224 ? -12.124 10.057 19.102 1.00 97.38 224 LEU A CA 1
ATOM 1787 C C . LEU A 1 224 ? -11.566 9.265 20.296 1.00 97.38 224 LEU A C 1
ATOM 1789 O O . LEU A 1 224 ? -12.323 8.702 21.083 1.00 97.38 224 LEU A O 1
ATOM 1793 N N . HIS A 1 225 ? -10.243 9.259 20.476 1.00 95.81 225 HIS A N 1
ATOM 1794 C CA . HIS A 1 225 ? -9.618 8.645 21.647 1.00 95.81 225 HIS A CA 1
ATOM 1795 C C . HIS A 1 225 ? -9.952 9.401 22.944 1.00 95.81 225 HIS A C 1
ATOM 1797 O O . HIS A 1 225 ? -10.194 8.776 23.973 1.00 95.81 225 HIS A O 1
ATOM 1803 N N . SER A 1 226 ? -10.000 10.738 22.913 1.00 90.12 226 SER A N 1
ATOM 1804 C CA . SER A 1 226 ? -10.412 11.561 24.063 1.00 90.12 226 SER A CA 1
ATOM 1805 C C . SER A 1 226 ? -11.891 11.385 24.424 1.00 90.12 226 SER A C 1
ATOM 1807 O O . SER A 1 226 ? -12.254 11.495 25.590 1.00 90.12 226 SER A O 1
ATOM 1809 N N . GLU A 1 227 ? -1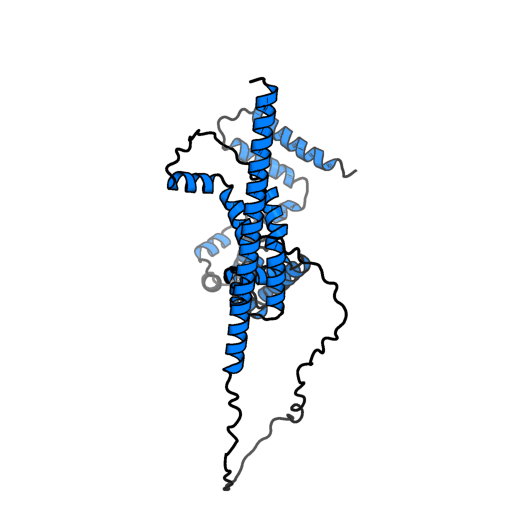2.724 11.017 23.447 1.00 95.25 227 GLU A N 1
ATOM 1810 C CA . GLU A 1 227 ? -14.122 10.609 23.639 1.00 95.25 227 GLU A CA 1
ATOM 1811 C C . GLU A 1 227 ? -14.256 9.182 24.218 1.00 95.25 227 GLU A C 1
ATOM 1813 O O . GLU A 1 227 ? -15.367 8.707 24.443 1.00 95.25 227 GLU A O 1
ATOM 1818 N N . GLY A 1 228 ? -13.141 8.487 24.478 1.00 92.56 228 GLY A N 1
ATOM 1819 C CA . GLY A 1 228 ? -13.116 7.159 25.093 1.00 92.56 228 GLY A CA 1
ATOM 1820 C C . GLY A 1 228 ? -13.279 5.991 24.117 1.00 92.56 228 GLY A C 1
ATOM 1821 O O . GLY A 1 228 ? -13.433 4.856 24.566 1.00 92.56 228 GLY A O 1
ATOM 1822 N N . GLN A 1 229 ? -13.234 6.230 22.800 1.00 97.00 229 GLN A N 1
ATOM 1823 C CA . GLN A 1 229 ? -13.335 5.151 21.813 1.00 97.00 229 GLN A CA 1
ATOM 1824 C C . GLN A 1 229 ? -12.085 4.267 21.810 1.00 97.00 229 GLN A C 1
ATOM 1826 O O . GLN A 1 229 ? -10.946 4.742 21.845 1.00 97.00 229 GLN A O 1
ATOM 1831 N N . GLY A 1 230 ? -12.291 2.954 21.700 1.00 92.75 230 GLY A N 1
ATOM 1832 C CA . GLY A 1 230 ? -11.190 2.000 21.603 1.00 92.75 230 GLY A CA 1
ATOM 1833 C C . GLY A 1 230 ? -10.500 2.044 20.234 1.00 92.75 230 GLY A C 1
ATOM 1834 O O . GLY A 1 230 ? -11.119 2.335 19.214 1.00 92.75 230 GLY A O 1
ATOM 1835 N N . VAL A 1 231 ? -9.224 1.644 20.167 1.00 96.00 231 VAL A N 1
ATOM 1836 C CA . VAL A 1 231 ? -8.421 1.600 18.918 1.00 96.00 231 VAL A CA 1
ATOM 1837 C C . VAL A 1 231 ? -9.154 0.908 17.757 1.00 96.00 231 VAL A C 1
ATOM 1839 O O . VAL A 1 231 ? -9.087 1.353 16.612 1.00 96.00 231 VAL A O 1
ATOM 1842 N N . LYS A 1 232 ? -9.875 -0.184 18.044 1.00 96.81 232 LYS A N 1
ATOM 1843 C CA . LYS A 1 232 ?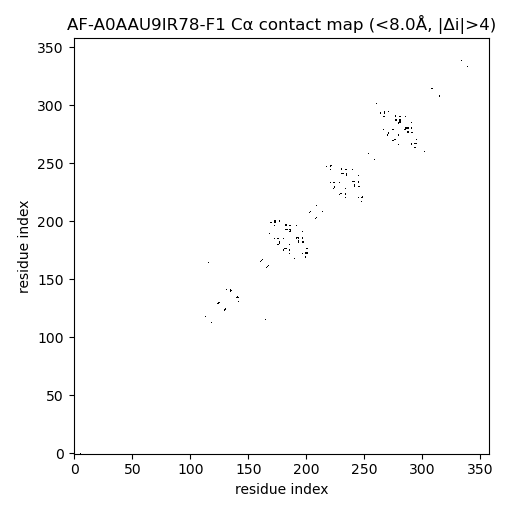 -10.643 -0.948 17.049 1.00 96.81 232 LYS A CA 1
ATOM 1844 C C . LYS A 1 232 ? -11.852 -0.172 16.515 1.00 96.81 232 LYS A C 1
ATOM 1846 O O . LYS A 1 232 ? -12.174 -0.300 15.336 1.00 96.81 232 LYS A O 1
ATOM 1851 N N . GLU A 1 233 ? -12.511 0.605 17.367 1.00 97.00 233 GLU A N 1
ATOM 1852 C CA . GLU A 1 233 ? -13.660 1.435 16.998 1.00 97.00 233 GLU A CA 1
ATOM 1853 C C . GLU A 1 233 ? -13.200 2.625 16.166 1.00 97.00 233 GLU A C 1
ATOM 1855 O O . GLU A 1 233 ? -13.728 2.827 15.080 1.00 97.00 233 GLU A O 1
ATOM 1860 N N . ILE A 1 234 ? -12.133 3.308 16.591 1.00 97.25 234 ILE A N 1
ATOM 1861 C CA . ILE A 1 234 ? -11.517 4.414 15.844 1.00 97.25 234 ILE A CA 1
ATOM 1862 C C . ILE A 1 234 ? -11.108 3.958 14.438 1.00 97.25 234 ILE A C 1
ATOM 1864 O O . ILE A 1 234 ? -11.445 4.607 13.448 1.00 97.25 234 ILE A O 1
ATOM 1868 N N . ALA A 1 235 ? -10.431 2.808 14.336 1.00 95.69 235 ALA A N 1
ATOM 1869 C CA . ALA A 1 235 ? -10.025 2.221 13.060 1.00 95.69 235 ALA A CA 1
ATOM 1870 C C . ALA A 1 235 ? -11.224 1.967 12.132 1.00 95.69 235 ALA A C 1
ATOM 1872 O O . ALA A 1 235 ? -11.163 2.253 10.937 1.00 95.69 235 ALA A O 1
ATOM 1873 N N . LYS A 1 236 ? -12.339 1.479 12.687 1.00 96.62 236 LYS A N 1
ATOM 1874 C CA . LYS A 1 236 ? -13.574 1.241 11.936 1.00 96.62 236 LYS A CA 1
ATOM 1875 C C . LYS A 1 236 ? -14.258 2.550 11.524 1.00 96.62 236 LYS A C 1
ATOM 1877 O O . LYS A 1 236 ? -14.697 2.652 10.384 1.00 96.62 236 LYS A O 1
ATOM 1882 N N . THR A 1 237 ? -14.324 3.536 12.418 1.00 96.88 237 THR A N 1
ATOM 1883 C CA . THR A 1 237 ? -14.948 4.849 12.181 1.00 96.88 237 THR A CA 1
ATOM 1884 C C . THR A 1 237 ? -14.223 5.629 11.088 1.00 96.88 237 THR A C 1
ATOM 1886 O O . THR A 1 237 ? -14.863 6.201 10.211 1.00 96.88 237 THR A O 1
ATOM 1889 N N . LEU A 1 238 ? -12.889 5.621 11.110 1.00 94.19 238 LEU A N 1
ATOM 1890 C CA . LEU A 1 238 ? -12.057 6.325 10.132 1.00 94.19 238 LEU A CA 1
ATOM 1891 C C . LEU A 1 238 ? -11.705 5.470 8.906 1.00 94.19 238 LEU A C 1
ATOM 1893 O O . LEU A 1 238 ? -11.054 5.962 7.989 1.00 94.19 238 LEU A O 1
ATOM 1897 N N . ASN A 1 239 ? -12.135 4.205 8.878 1.00 92.75 239 ASN A N 1
ATOM 1898 C CA . ASN A 1 239 ? -11.801 3.228 7.842 1.00 92.75 239 ASN A CA 1
ATOM 1899 C C . ASN A 1 239 ? -10.283 3.119 7.580 1.00 92.75 239 ASN A C 1
ATOM 1901 O O . ASN A 1 239 ? -9.816 3.119 6.440 1.00 92.75 239 ASN A O 1
ATOM 1905 N N . ILE A 1 240 ? -9.507 3.038 8.660 1.00 92.44 240 ILE A N 1
ATOM 1906 C CA . ILE A 1 240 ? -8.047 2.894 8.641 1.00 92.44 240 ILE A CA 1
ATOM 1907 C C . ILE A 1 240 ? -7.622 1.635 9.392 1.00 92.44 240 ILE A C 1
ATOM 1909 O O . ILE A 1 240 ? -8.386 1.024 10.137 1.00 92.44 240 ILE A O 1
ATOM 1913 N N . TRP A 1 241 ? -6.374 1.225 9.199 1.00 91.81 241 TRP A N 1
ATOM 1914 C CA . TRP A 1 241 ? -5.831 0.052 9.873 1.00 91.81 241 TRP A CA 1
ATOM 1915 C C . TRP A 1 241 ? -5.552 0.349 11.349 1.00 91.81 241 TRP A C 1
ATOM 1917 O O . TRP A 1 241 ? -5.087 1.432 11.698 1.00 91.81 241 TRP A O 1
ATOM 1927 N N . GLN A 1 242 ? -5.764 -0.642 12.221 1.00 93.62 242 GLN A N 1
ATOM 1928 C CA . GLN A 1 242 ? -5.520 -0.493 13.664 1.00 93.62 242 GLN A CA 1
ATOM 1929 C C . GLN A 1 242 ? -4.071 -0.108 13.986 1.00 93.62 242 GLN A C 1
ATOM 1931 O O . GLN A 1 242 ? -3.843 0.635 14.935 1.00 93.62 242 GLN A O 1
ATOM 1936 N N . ASN A 1 243 ? -3.105 -0.580 13.192 1.00 90.31 243 ASN A N 1
ATOM 1937 C CA . ASN A 1 243 ? -1.697 -0.222 13.370 1.00 90.31 243 ASN A CA 1
ATOM 1938 C C . ASN A 1 243 ? -1.473 1.278 13.170 1.00 90.31 243 ASN A C 1
ATOM 1940 O O . ASN A 1 243 ? -0.835 1.885 14.008 1.00 90.31 243 ASN A O 1
ATOM 1944 N N . ILE A 1 244 ? -2.112 1.895 12.171 1.00 90.75 244 ILE A N 1
ATOM 1945 C CA . ILE A 1 244 ? -2.011 3.343 11.935 1.00 90.75 244 ILE A CA 1
ATOM 1946 C C . ILE A 1 244 ? -2.545 4.123 13.144 1.00 90.75 244 ILE A C 1
ATOM 1948 O O . ILE A 1 244 ? -1.935 5.091 13.581 1.00 90.75 244 ILE A O 1
ATOM 1952 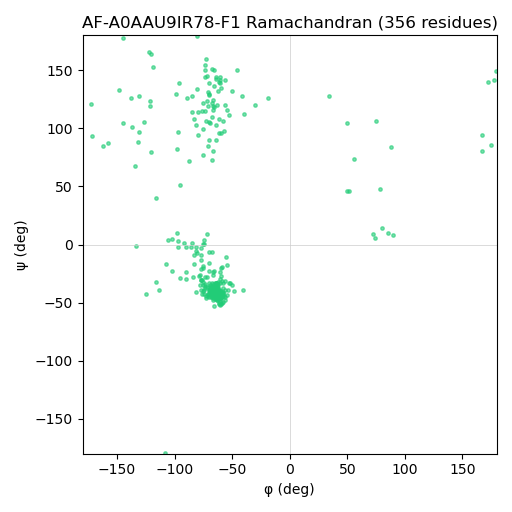N N . VAL A 1 245 ? -3.664 3.682 13.730 1.00 95.56 245 VAL A N 1
ATOM 1953 C CA . VAL A 1 245 ? -4.210 4.299 14.951 1.00 95.56 245 VAL A CA 1
ATOM 1954 C C . VAL A 1 245 ? -3.228 4.173 16.118 1.00 95.56 245 VAL A C 1
ATOM 1956 O O . VAL A 1 245 ? -3.016 5.143 16.839 1.00 95.56 245 VAL A O 1
ATOM 1959 N N . ARG A 1 246 ? -2.613 2.997 16.305 1.00 93.00 246 ARG A N 1
ATOM 1960 C CA . ARG A 1 246 ? -1.592 2.786 17.343 1.00 93.00 246 ARG A CA 1
ATOM 1961 C C . ARG A 1 246 ? -0.361 3.648 17.112 1.00 93.00 246 ARG A C 1
ATOM 1963 O O . ARG A 1 246 ? 0.113 4.237 18.074 1.00 93.00 246 ARG A O 1
ATOM 1970 N N . ASP A 1 247 ? 0.099 3.748 15.871 1.00 89.50 247 ASP A N 1
ATOM 1971 C CA . ASP A 1 247 ? 1.241 4.570 15.490 1.00 89.50 247 ASP A CA 1
ATOM 1972 C C . ASP A 1 247 ? 0.946 6.033 15.828 1.00 89.50 247 ASP A C 1
ATOM 1974 O O . ASP A 1 247 ? 1.701 6.630 16.577 1.00 89.50 247 ASP A O 1
ATOM 1978 N N . TYR A 1 248 ? -0.212 6.587 15.448 1.00 92.00 248 TYR A N 1
ATOM 1979 C CA . TYR A 1 248 ? -0.573 7.964 15.819 1.00 92.00 248 TYR A CA 1
ATOM 1980 C C . TYR A 1 248 ? -0.738 8.184 17.328 1.00 92.00 248 TYR A C 1
ATOM 1982 O O . TYR A 1 248 ? -0.375 9.247 17.831 1.00 92.00 248 TYR A O 1
ATOM 1990 N N . LEU A 1 249 ? -1.279 7.206 18.062 1.00 90.62 249 LEU A N 1
ATOM 1991 C CA . LEU A 1 249 ? -1.407 7.268 19.525 1.00 90.62 249 LEU A CA 1
ATOM 1992 C C . LEU A 1 249 ? -0.073 7.041 20.263 1.00 90.62 249 LEU A C 1
ATOM 1994 O O . LEU A 1 249 ? 0.019 7.375 21.451 1.00 90.62 249 LEU A O 1
ATOM 1998 N N . GLY A 1 250 ? 0.919 6.459 19.582 1.00 83.44 250 GLY A N 1
ATOM 1999 C CA . GLY A 1 250 ? 2.285 6.222 20.051 1.00 83.44 250 GLY A CA 1
ATOM 2000 C C . GLY A 1 250 ? 3.282 7.312 19.636 1.00 83.44 250 GLY A C 1
ATOM 2001 O O . GLY A 1 250 ? 4.215 7.573 20.382 1.00 83.44 250 GLY A O 1
ATOM 2002 N N . GLU A 1 251 ? 3.055 7.978 18.498 1.00 65.25 251 GLU A N 1
ATOM 2003 C CA . GLU A 1 251 ? 3.820 9.113 17.949 1.00 65.25 251 GLU A CA 1
ATOM 2004 C C . GLU A 1 251 ? 3.447 10.455 18.576 1.00 65.25 251 GLU A C 1
ATOM 2006 O O . GLU A 1 251 ? 4.070 11.475 18.282 1.00 65.25 251 GLU A O 1
ATOM 2011 N N . ILE A 1 252 ? 2.436 10.510 19.446 1.00 55.00 252 ILE A N 1
ATOM 2012 C CA . ILE A 1 252 ? 2.401 11.619 20.395 1.00 55.00 252 ILE A CA 1
ATOM 2013 C C . ILE A 1 252 ? 3.749 11.536 21.117 1.00 55.00 252 ILE A C 1
ATOM 2015 O O . ILE A 1 252 ? 4.003 10.477 21.694 1.00 55.00 252 ILE A O 1
ATOM 2019 N N . PRO A 1 253 ? 4.614 12.573 21.062 1.00 45.03 253 PRO A N 1
ATOM 2020 C CA . PRO A 1 253 ? 5.831 12.632 21.856 1.00 45.03 253 PRO A CA 1
ATOM 2021 C C . PRO A 1 253 ? 5.393 12.774 23.309 1.00 45.03 253 PRO A C 1
ATOM 2023 O O . PRO A 1 253 ? 5.399 13.832 23.918 1.00 45.03 253 PRO A O 1
ATOM 2026 N N . ILE A 1 254 ? 4.880 11.679 23.832 1.00 41.25 254 ILE A N 1
ATOM 2027 C CA . ILE A 1 254 ? 4.681 11.431 25.223 1.00 41.25 254 ILE A CA 1
ATOM 2028 C C . ILE A 1 254 ? 5.925 10.631 25.496 1.00 41.25 254 ILE A C 1
ATOM 2030 O O . ILE A 1 254 ? 5.962 9.434 25.196 1.00 41.25 254 ILE A O 1
ATOM 2034 N N . ASN A 1 255 ? 6.958 11.314 25.999 1.00 40.59 255 ASN A N 1
ATOM 2035 C CA . ASN A 1 255 ? 8.020 10.670 26.755 1.00 40.59 255 ASN A CA 1
ATOM 2036 C C . ASN A 1 255 ? 7.371 9.473 27.453 1.00 40.59 255 ASN A C 1
ATOM 2038 O O . ASN A 1 255 ? 6.391 9.648 28.178 1.00 40.59 255 ASN A O 1
ATOM 2042 N N . SER A 1 256 ? 7.811 8.245 27.193 1.00 46.22 256 SER A N 1
ATOM 2043 C CA . SER A 1 256 ? 7.220 7.043 27.807 1.00 46.22 256 SER A CA 1
ATOM 2044 C C . SER A 1 256 ? 7.215 7.115 29.349 1.00 46.22 256 SER A C 1
ATOM 2046 O O . SER A 1 256 ? 6.536 6.341 30.024 1.00 46.22 256 SER A O 1
ATOM 2048 N N . LEU A 1 257 ? 7.928 8.103 29.898 1.00 46.41 257 LEU A N 1
ATOM 2049 C CA .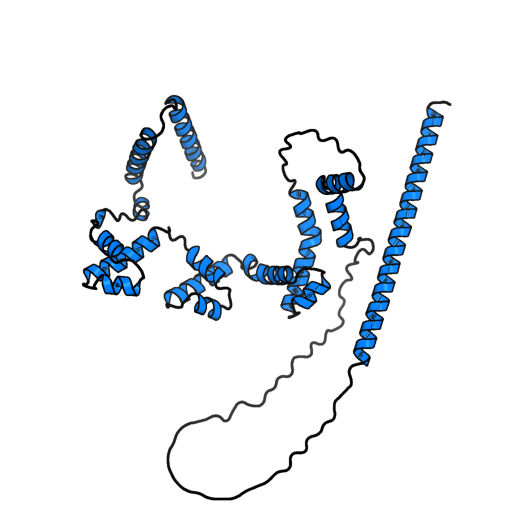 LEU A 1 257 ? 7.911 8.604 31.266 1.00 46.41 257 LEU A CA 1
ATOM 2050 C C . LEU A 1 257 ? 6.688 9.491 31.608 1.00 46.41 257 LEU A C 1
ATOM 2052 O O . LEU A 1 257 ? 6.077 9.278 32.649 1.00 46.41 257 LEU A O 1
ATOM 2056 N N . SER A 1 258 ? 6.259 10.408 30.734 1.00 54.06 258 SER A N 1
ATOM 2057 C CA . SER A 1 258 ? 5.163 11.377 30.942 1.00 54.06 258 SER A CA 1
ATOM 2058 C C . SER A 1 258 ? 3.772 10.732 31.028 1.00 54.06 258 SER A C 1
ATOM 2060 O O . SER A 1 258 ? 3.013 11.040 31.946 1.00 54.06 258 SER A O 1
ATOM 2062 N N . ARG A 1 259 ? 3.434 9.748 30.172 1.00 52.12 259 ARG A N 1
ATOM 2063 C CA . ARG A 1 259 ? 2.160 8.998 30.318 1.00 52.12 259 ARG A CA 1
ATOM 2064 C C . ARG A 1 259 ? 2.140 8.229 31.631 1.00 52.12 259 ARG A C 1
ATOM 2066 O O . ARG A 1 259 ? 1.108 8.163 32.287 1.00 52.12 259 ARG A O 1
ATOM 2073 N N . ASN A 1 260 ? 3.294 7.687 32.019 1.00 68.94 260 ASN A N 1
ATOM 2074 C CA . ASN A 1 260 ? 3.460 7.047 33.310 1.00 68.94 260 ASN A CA 1
ATOM 2075 C C . ASN A 1 260 ? 3.243 8.070 34.426 1.00 68.94 260 ASN A C 1
ATOM 2077 O O . ASN A 1 260 ? 2.467 7.795 35.321 1.00 68.94 260 ASN A O 1
ATOM 2081 N N . ASN A 1 261 ? 3.827 9.262 34.358 1.00 76.81 261 ASN A N 1
ATOM 2082 C CA . ASN A 1 261 ? 3.694 10.268 35.412 1.00 76.81 261 ASN A CA 1
ATOM 2083 C C . ASN A 1 261 ? 2.284 10.863 35.503 1.00 76.81 261 ASN A C 1
ATOM 2085 O O . ASN A 1 261 ? 1.761 10.975 36.607 1.00 76.81 261 ASN A O 1
ATOM 2089 N N . HIS A 1 262 ? 1.607 11.138 34.386 1.00 74.69 262 HIS A N 1
ATOM 2090 C CA . HIS A 1 262 ? 0.229 11.631 34.405 1.00 74.69 262 HIS A CA 1
ATOM 2091 C C . HIS A 1 262 ? -0.762 10.567 34.894 1.00 74.69 262 HIS A C 1
ATOM 2093 O O . HIS A 1 262 ? -1.591 10.839 35.761 1.00 74.69 262 HIS A O 1
ATOM 2099 N N . VAL A 1 263 ? -0.644 9.329 34.397 1.00 80.44 263 VAL A N 1
ATOM 2100 C CA . VAL A 1 263 ? -1.465 8.207 34.875 1.00 80.44 263 VAL A CA 1
ATOM 2101 C C . VAL A 1 263 ? -1.167 7.922 36.346 1.00 80.44 263 VAL A C 1
ATOM 2103 O O . VAL A 1 263 ? -2.100 7.764 37.128 1.00 80.44 263 VAL A O 1
ATOM 2106 N N . LYS A 1 264 ? 0.106 7.940 36.760 1.00 87.88 264 LYS A N 1
ATOM 2107 C CA . LYS A 1 264 ? 0.489 7.828 38.171 1.00 87.88 264 LYS A CA 1
ATOM 2108 C C . LYS A 1 264 ? -0.118 8.952 39.010 1.00 87.88 264 LYS A C 1
ATOM 2110 O O . LYS A 1 264 ? -0.647 8.652 40.070 1.00 87.88 264 LYS A O 1
ATOM 2115 N N . LYS A 1 265 ? -0.094 10.206 38.546 1.00 87.31 265 LYS A N 1
ATOM 2116 C CA . LYS A 1 265 ? -0.665 11.364 39.253 1.00 87.31 265 LYS A CA 1
ATOM 2117 C C . LYS A 1 265 ? -2.170 11.200 39.453 1.00 87.31 265 LYS A C 1
ATOM 2119 O O . LYS A 1 265 ? -2.626 11.239 40.588 1.00 87.31 265 LYS A O 1
ATOM 2124 N N . ILE A 1 266 ? -2.914 10.879 38.390 1.00 87.88 266 ILE A N 1
ATOM 2125 C CA . ILE A 1 266 ? -4.359 10.599 38.476 1.00 87.88 266 ILE A CA 1
ATOM 2126 C C . ILE A 1 266 ? -4.640 9.448 39.450 1.00 87.88 266 ILE A C 1
ATOM 2128 O O . ILE A 1 266 ? -5.585 9.511 40.237 1.00 87.88 266 ILE A O 1
ATOM 2132 N N . LEU A 1 267 ? -3.843 8.379 39.400 1.00 91.88 267 LEU A N 1
ATOM 2133 C CA . LEU A 1 267 ? -4.033 7.228 40.279 1.00 91.88 267 LEU A CA 1
ATOM 2134 C C . LEU A 1 267 ? -3.707 7.558 41.734 1.00 91.88 267 LEU A C 1
ATOM 2136 O O . LEU A 1 267 ? -4.468 7.167 42.612 1.00 91.88 267 LEU A O 1
ATOM 2140 N N . ILE A 1 268 ? -2.648 8.324 41.991 1.00 91.06 268 ILE A N 1
ATOM 2141 C CA . ILE A 1 268 ? -2.312 8.827 43.326 1.00 91.06 268 ILE A CA 1
ATOM 2142 C C . ILE A 1 268 ? -3.423 9.728 43.857 1.00 91.06 268 ILE A C 1
ATOM 2144 O O . ILE A 1 268 ? -3.821 9.565 45.007 1.00 91.06 268 ILE A O 1
ATOM 2148 N N . ASP A 1 269 ? -3.964 10.631 43.041 1.00 91.56 269 ASP A N 1
ATOM 2149 C CA . ASP A 1 269 ? -5.047 11.525 43.453 1.00 91.56 269 ASP A CA 1
ATOM 2150 C C . ASP A 1 269 ? -6.315 10.733 43.812 1.00 91.56 269 ASP A C 1
ATOM 2152 O O . ASP A 1 269 ? -6.964 11.019 44.818 1.00 91.56 269 ASP A O 1
ATOM 2156 N N . LYS A 1 270 ? -6.625 9.659 43.072 1.00 93.44 270 LYS A N 1
ATOM 2157 C CA . LYS A 1 270 ? -7.721 8.740 43.425 1.00 93.44 270 LYS A CA 1
ATOM 2158 C C . LYS A 1 270 ? -7.454 7.948 44.707 1.00 93.44 270 LYS A C 1
ATOM 2160 O O . LYS A 1 270 ? -8.378 7.769 45.498 1.00 93.44 270 LYS A O 1
ATOM 2165 N N . ILE A 1 271 ? -6.217 7.504 44.940 1.00 93.81 271 ILE A N 1
ATOM 2166 C CA . ILE A 1 271 ? -5.829 6.854 46.205 1.00 93.81 271 ILE A CA 1
ATOM 2167 C C . ILE A 1 271 ? -5.987 7.839 47.372 1.00 93.81 271 ILE A C 1
ATOM 2169 O O . ILE A 1 271 ? -6.551 7.483 48.405 1.00 93.81 271 ILE A O 1
ATOM 2173 N N . LYS A 1 272 ? -5.554 9.096 47.203 1.00 92.38 272 LYS A N 1
ATOM 2174 C CA . LYS A 1 272 ? -5.727 10.171 48.197 1.00 92.38 272 LYS A CA 1
ATOM 2175 C C . LYS A 1 272 ? -7.202 10.489 48.460 1.00 92.38 272 LYS A C 1
ATOM 2177 O O . LYS A 1 272 ? -7.554 10.794 49.593 1.00 92.38 272 LYS A O 1
ATOM 2182 N N . ALA A 1 273 ? -8.063 10.354 47.452 1.00 94.31 273 ALA A N 1
ATOM 2183 C CA . ALA A 1 273 ? -9.514 10.483 47.587 1.00 94.31 273 ALA A CA 1
ATOM 2184 C C . ALA A 1 273 ? -10.199 9.276 48.270 1.00 94.31 273 ALA A C 1
ATOM 2186 O O . ALA A 1 273 ? -11.423 9.247 48.368 1.00 94.31 273 ALA A O 1
ATOM 2187 N N . GLY A 1 274 ? -9.439 8.277 48.739 1.00 95.88 274 GLY A N 1
ATOM 2188 C CA . GLY A 1 274 ? -9.960 7.128 49.487 1.00 95.88 274 GLY A CA 1
ATOM 2189 C C . GLY A 1 274 ? -10.369 5.928 48.629 1.00 95.88 274 GLY A C 1
ATOM 2190 O O . GLY A 1 274 ? -10.942 4.976 49.157 1.00 95.88 274 GLY A O 1
ATOM 2191 N N . VAL A 1 275 ? -10.075 5.930 47.324 1.00 95.12 275 VAL A N 1
ATOM 2192 C CA . VAL A 1 275 ? -10.321 4.757 46.471 1.00 95.12 275 VAL A CA 1
ATOM 2193 C C . VAL A 1 275 ? -9.335 3.647 46.837 1.00 95.12 275 VAL A C 1
ATOM 2195 O O . VAL A 1 275 ? -8.124 3.868 46.879 1.00 95.12 275 VAL A O 1
ATOM 2198 N N . ALA A 1 276 ? -9.843 2.435 47.074 1.00 96.50 276 ALA A N 1
ATOM 2199 C CA . ALA A 1 276 ? -9.006 1.302 47.449 1.00 96.50 276 ALA A CA 1
ATOM 2200 C C . ALA A 1 276 ? -8.059 0.895 46.303 1.00 96.50 276 ALA A C 1
ATOM 2202 O O . ALA A 1 276 ? -8.468 0.768 45.146 1.00 96.50 276 ALA A O 1
ATOM 2203 N N . GLU A 1 277 ? -6.795 0.614 46.629 1.00 95.50 277 GLU A N 1
ATOM 2204 C CA . GLU A 1 277 ? -5.765 0.221 45.652 1.00 95.50 277 GLU A CA 1
ATOM 2205 C C . GLU A 1 277 ? -6.147 -1.053 44.878 1.00 95.50 277 GLU A C 1
ATOM 2207 O O . GLU A 1 277 ? -5.836 -1.175 43.694 1.00 95.50 277 GLU A O 1
ATOM 2212 N N . SER A 1 278 ? -6.899 -1.968 45.499 1.00 94.81 278 SER A N 1
ATOM 2213 C CA . SER A 1 278 ? -7.446 -3.162 44.840 1.00 94.81 278 SER A CA 1
ATOM 2214 C C . SER A 1 278 ? -8.440 -2.823 43.722 1.00 94.81 278 SER A C 1
ATOM 2216 O O . SER A 1 278 ? -8.415 -3.453 42.666 1.00 94.81 278 SER A O 1
ATOM 2218 N N . GLN A 1 279 ? -9.275 -1.793 43.899 1.00 90.31 279 GLN A N 1
ATOM 2219 C CA . GLN A 1 279 ? -10.217 -1.339 42.871 1.00 90.31 279 GLN A CA 1
ATOM 2220 C C . GLN A 1 279 ? -9.482 -0.696 41.692 1.00 90.31 279 GLN A C 1
ATOM 2222 O O . GLN A 1 279 ? -9.798 -0.974 40.536 1.00 90.31 279 GLN A O 1
ATOM 2227 N N . LEU A 1 280 ? -8.468 0.125 41.972 1.00 91.75 280 LEU A N 1
ATOM 2228 C CA . LEU A 1 280 ? -7.641 0.746 40.935 1.00 91.75 280 LEU A CA 1
ATOM 2229 C C . LEU A 1 280 ? -6.799 -0.283 40.179 1.00 91.75 280 LEU A C 1
ATOM 2231 O O . LEU A 1 280 ? -6.657 -0.173 38.960 1.00 91.75 280 LEU A O 1
ATOM 2235 N N . SER A 1 281 ? -6.291 -1.300 40.877 1.00 90.00 281 SER A N 1
ATOM 2236 C CA . SER A 1 281 ? -5.564 -2.414 40.269 1.00 90.00 281 SER A CA 1
ATOM 2237 C C . SER A 1 281 ? -6.444 -3.175 39.277 1.00 90.00 281 SER A C 1
ATOM 2239 O O . SER A 1 281 ? -6.045 -3.362 38.129 1.00 90.00 281 SER A O 1
ATOM 2241 N N . ASN A 1 282 ? -7.683 -3.494 39.662 1.00 86.00 282 ASN A N 1
ATOM 2242 C CA . ASN A 1 282 ? -8.646 -4.156 38.779 1.00 86.00 282 ASN A CA 1
ATOM 2243 C C . ASN A 1 282 ? -9.029 -3.298 37.560 1.00 86.00 282 ASN A C 1
ATOM 2245 O O . ASN A 1 282 ? -9.215 -3.834 36.472 1.00 86.00 282 ASN A O 1
ATOM 2249 N N . LEU A 1 283 ? -9.136 -1.974 37.723 1.00 83.56 283 LEU A N 1
ATOM 2250 C CA . LEU A 1 283 ? -9.505 -1.059 36.634 1.00 83.56 283 LEU A CA 1
ATOM 2251 C C . LEU A 1 283 ? -8.372 -0.809 35.632 1.00 83.56 283 LEU A C 1
ATOM 2253 O O . LEU A 1 283 ? -8.636 -0.602 34.452 1.00 83.56 283 LEU A O 1
ATOM 2257 N N . THR A 1 284 ? -7.123 -0.777 36.096 1.00 85.75 284 THR A N 1
ATOM 2258 C CA . THR A 1 284 ? -5.974 -0.358 35.273 1.00 85.75 284 THR A CA 1
ATOM 2259 C C . THR A 1 284 ? -5.047 -1.495 34.861 1.00 85.75 284 THR A C 1
ATOM 2261 O O . THR A 1 284 ? -4.236 -1.313 33.957 1.00 85.75 284 THR A O 1
ATOM 2264 N N . GLY A 1 285 ? -5.126 -2.650 35.527 1.00 86.75 285 GLY A N 1
ATOM 2265 C CA . GLY A 1 285 ? -4.170 -3.748 35.374 1.00 86.75 285 GLY A CA 1
ATOM 2266 C C . GLY A 1 285 ? -2.811 -3.496 36.040 1.00 86.75 285 GLY A C 1
ATOM 2267 O O . GLY A 1 285 ? -1.898 -4.307 35.892 1.00 86.75 285 GLY A O 1
ATOM 2268 N N . ILE A 1 286 ? -2.644 -2.390 36.774 1.00 88.25 286 ILE A N 1
ATOM 2269 C CA . ILE A 1 286 ? -1.411 -2.080 37.511 1.00 88.25 286 ILE A CA 1
ATOM 2270 C C . ILE A 1 286 ? -1.417 -2.861 38.825 1.00 88.25 286 ILE A C 1
ATOM 2272 O O . ILE A 1 286 ? -2.419 -2.883 39.536 1.00 88.25 286 ILE A O 1
ATOM 2276 N N . SER A 1 287 ? -0.305 -3.507 39.175 1.00 94.62 287 SER A N 1
ATOM 2277 C CA . SER A 1 287 ? -0.220 -4.290 40.411 1.00 94.62 287 SER A CA 1
ATOM 2278 C C . SER A 1 287 ? -0.362 -3.409 41.658 1.00 94.62 287 SER A C 1
ATOM 2280 O O . SER A 1 287 ? 0.162 -2.294 41.712 1.00 94.62 287 SER A O 1
ATOM 2282 N N . ILE A 1 288 ? -1.010 -3.942 42.700 1.00 93.94 288 ILE A N 1
ATOM 2283 C CA . ILE A 1 288 ? -1.158 -3.260 44.000 1.00 93.94 288 ILE A CA 1
ATOM 2284 C C . ILE A 1 288 ? 0.213 -2.825 44.547 1.00 93.94 288 ILE A C 1
ATOM 2286 O O . ILE A 1 288 ? 0.360 -1.700 45.005 1.00 93.94 288 ILE A O 1
ATOM 2290 N N . LYS A 1 289 ? 1.251 -3.661 44.388 1.00 94.31 289 LYS A N 1
ATOM 2291 C CA . LYS A 1 289 ? 2.631 -3.352 44.803 1.00 94.31 289 LYS A CA 1
ATOM 2292 C C . LYS A 1 289 ? 3.195 -2.081 44.150 1.00 94.31 289 LYS A C 1
ATOM 2294 O O . LYS A 1 289 ? 3.939 -1.339 44.787 1.00 94.31 289 LYS A O 1
ATOM 2299 N N . ASN A 1 290 ? 2.866 -1.826 42.884 1.00 90.88 290 ASN A N 1
ATOM 2300 C CA . ASN A 1 290 ? 3.319 -0.620 42.193 1.00 90.88 290 ASN A CA 1
ATOM 2301 C C . ASN A 1 290 ? 2.544 0.613 42.669 1.00 90.88 290 ASN A C 1
ATOM 2303 O O . ASN A 1 290 ? 3.151 1.658 42.881 1.00 90.88 290 ASN A O 1
ATOM 2307 N N . LEU A 1 291 ? 1.233 0.477 42.898 1.00 92.62 291 LEU A N 1
ATOM 2308 C CA . LEU A 1 291 ? 0.398 1.547 43.451 1.00 92.62 291 LEU A CA 1
ATOM 2309 C C . LEU A 1 291 ? 0.858 1.945 44.862 1.00 92.62 291 LEU A C 1
ATOM 2311 O O . LEU A 1 291 ? 1.027 3.133 45.136 1.00 92.62 291 LEU A O 1
ATOM 2315 N N . SER A 1 292 ? 1.161 0.965 45.718 1.00 92.25 292 SER A N 1
ATOM 2316 C CA . SER A 1 292 ? 1.684 1.213 47.062 1.00 92.25 292 SER A CA 1
ATOM 2317 C C . SER A 1 292 ? 3.062 1.880 47.024 1.00 92.25 292 SER A C 1
ATOM 2319 O O . SER A 1 292 ? 3.309 2.824 47.771 1.00 92.25 292 SER A O 1
ATOM 2321 N N . ALA A 1 293 ? 3.945 1.445 46.113 1.00 91.69 293 ALA A N 1
ATOM 2322 C CA . ALA A 1 293 ? 5.270 2.043 45.932 1.00 91.69 293 ALA A CA 1
ATOM 2323 C C . ALA A 1 293 ? 5.202 3.493 45.426 1.00 91.69 293 ALA A C 1
ATOM 2325 O O . ALA A 1 293 ? 6.050 4.316 45.765 1.00 91.69 293 ALA A O 1
ATOM 2326 N N . TRP A 1 294 ? 4.202 3.820 44.608 1.00 91.56 294 TRP A N 1
ATOM 2327 C CA . TRP A 1 294 ? 3.948 5.188 44.165 1.00 91.56 294 TRP A CA 1
ATOM 2328 C C . TRP A 1 294 ? 3.417 6.057 45.300 1.00 91.56 294 TRP A C 1
ATOM 2330 O O . TRP A 1 294 ? 3.887 7.171 45.499 1.00 91.56 294 TRP A O 1
ATOM 2340 N N . ARG A 1 295 ? 2.499 5.533 46.109 1.00 90.75 295 ARG A N 1
ATOM 2341 C CA . ARG A 1 295 ? 1.972 6.250 47.272 1.00 90.75 295 ARG A CA 1
ATOM 2342 C C . ARG A 1 295 ? 3.048 6.574 48.313 1.00 90.75 295 ARG A C 1
ATOM 2344 O O . ARG A 1 295 ? 2.979 7.628 48.937 1.00 90.75 295 ARG A O 1
ATOM 2351 N N . SER A 1 296 ? 4.016 5.679 48.516 1.00 88.31 296 SER A N 1
ATOM 2352 C CA . SER A 1 296 ? 5.061 5.837 49.536 1.00 88.31 296 SER A CA 1
ATOM 2353 C C . SER A 1 296 ? 6.173 6.819 49.161 1.00 88.31 296 SER A C 1
ATOM 2355 O O . SER A 1 296 ? 6.965 7.176 50.029 1.00 88.31 296 SER A O 1
ATOM 2357 N N . LYS A 1 297 ? 6.277 7.241 47.893 1.00 87.06 297 LYS A N 1
ATOM 2358 C CA . LYS A 1 297 ? 7.317 8.186 47.469 1.00 87.06 297 LYS A CA 1
ATOM 2359 C C . LYS A 1 297 ? 6.875 9.631 47.719 1.00 87.06 297 LYS A C 1
ATOM 2361 O O . LYS A 1 297 ? 5.795 10.004 47.252 1.00 87.06 297 LYS A O 1
ATOM 2366 N N . PRO A 1 298 ? 7.686 10.460 48.401 1.00 75.25 298 PRO A N 1
ATOM 2367 C CA . PRO A 1 298 ? 7.353 11.859 48.640 1.00 75.25 298 PRO A CA 1
ATOM 2368 C C . PRO A 1 298 ? 7.169 12.584 47.307 1.00 75.25 298 PRO A C 1
ATOM 2370 O O . PRO A 1 298 ? 7.974 12.427 46.397 1.00 75.25 298 PRO A O 1
ATOM 2373 N N . GLN A 1 299 ? 6.108 13.386 47.196 1.00 63.66 299 GLN A N 1
ATOM 2374 C CA . GLN A 1 299 ? 5.690 14.040 45.948 1.00 63.66 299 GLN A CA 1
ATOM 2375 C C . GLN A 1 299 ? 6.779 14.955 45.343 1.00 63.66 299 GLN A C 1
ATOM 2377 O O . GLN A 1 299 ? 6.751 15.222 44.150 1.00 63.66 299 GLN A O 1
ATOM 2382 N N . ALA A 1 300 ? 7.765 15.372 46.144 1.00 58.09 300 ALA A N 1
ATOM 2383 C CA . ALA A 1 300 ? 8.929 16.151 45.719 1.00 58.09 300 ALA A CA 1
ATOM 2384 C C . ALA A 1 300 ? 9.939 15.367 44.852 1.00 58.09 300 ALA A C 1
ATOM 2386 O O . ALA A 1 300 ? 10.661 15.976 44.077 1.00 58.09 300 ALA A O 1
ATOM 2387 N N . GLU A 1 301 ? 9.970 14.030 44.921 1.00 61.72 301 GLU A N 1
ATOM 2388 C CA . GLU A 1 301 ? 10.798 13.196 44.024 1.00 61.72 301 GLU A CA 1
ATOM 2389 C C . GLU A 1 301 ? 10.146 12.964 42.651 1.00 61.72 301 GLU A C 1
ATOM 2391 O O . GLU A 1 301 ? 10.712 12.309 41.776 1.00 61.72 301 GLU A O 1
ATOM 2396 N N . TRP A 1 302 ? 8.939 13.492 42.452 1.00 63.97 302 TRP A N 1
ATOM 2397 C CA . TRP A 1 302 ? 8.185 13.412 41.207 1.00 63.97 302 TRP A CA 1
ATOM 2398 C C . TRP A 1 302 ? 8.432 14.680 40.401 1.00 63.97 302 TRP A C 1
ATOM 2400 O O . TRP A 1 302 ? 7.491 15.372 40.025 1.00 63.97 302 TRP A O 1
ATOM 2410 N N . VAL A 1 303 ? 9.701 15.037 40.213 1.00 49.47 303 VAL A N 1
ATOM 2411 C CA . VAL A 1 303 ? 10.045 16.195 39.394 1.00 49.47 303 VAL A CA 1
ATOM 2412 C C . VAL A 1 303 ? 9.644 15.861 37.961 1.00 49.47 303 VAL A C 1
ATOM 2414 O O . VAL A 1 303 ? 10.149 14.910 37.362 1.00 49.47 303 VAL A O 1
ATOM 2417 N N . ASP A 1 304 ? 8.688 16.619 37.429 1.00 51.94 304 ASP A N 1
ATOM 2418 C CA . ASP A 1 304 ? 8.456 16.680 35.996 1.00 51.94 304 ASP A CA 1
ATOM 2419 C C . ASP A 1 304 ? 9.753 17.231 35.383 1.00 51.94 304 ASP A C 1
ATOM 2421 O O . ASP A 1 304 ? 10.056 18.411 35.558 1.00 51.94 304 ASP A O 1
ATOM 2425 N N . GLU A 1 305 ? 10.534 16.394 34.688 1.00 47.34 305 GLU A N 1
ATOM 2426 C CA . GLU A 1 305 ? 11.718 16.827 33.915 1.00 47.34 305 GLU A CA 1
ATOM 2427 C C . GLU A 1 305 ? 11.364 17.935 32.899 1.00 47.34 305 GLU A C 1
ATOM 2429 O O . GLU A 1 305 ? 12.232 18.697 32.483 1.00 47.34 305 GLU A O 1
ATOM 2434 N N . ASP A 1 306 ? 10.075 18.102 32.583 1.00 48.94 306 ASP A N 1
ATOM 2435 C CA . ASP A 1 306 ? 9.536 19.199 31.774 1.00 48.94 306 ASP A CA 1
ATOM 2436 C C . ASP A 1 306 ? 9.577 20.573 32.498 1.00 48.94 306 ASP A C 1
ATOM 2438 O O . ASP A 1 306 ? 9.485 21.612 31.847 1.00 48.94 306 ASP A O 1
ATOM 2442 N N . THR A 1 307 ? 9.772 20.621 33.825 1.00 46.94 307 THR A N 1
ATOM 2443 C CA . THR A 1 307 ? 9.895 21.877 34.609 1.00 46.94 307 THR A CA 1
ATOM 2444 C C . THR A 1 307 ? 11.316 22.462 34.576 1.00 46.94 307 THR A C 1
ATOM 2446 O O . THR A 1 307 ? 11.527 23.601 34.977 1.00 46.94 307 THR A O 1
ATOM 2449 N N . ILE A 1 308 ? 12.306 21.739 34.037 1.00 45.56 308 ILE A N 1
ATOM 2450 C CA . ILE A 1 308 ? 13.694 22.234 33.908 1.00 45.56 308 ILE A CA 1
ATOM 2451 C C . ILE A 1 308 ? 13.839 23.220 32.723 1.00 45.56 308 ILE A C 1
ATOM 2453 O O . ILE A 1 308 ? 14.892 23.820 32.522 1.00 45.56 308 ILE A O 1
ATOM 2457 N N . GLN A 1 309 ? 12.777 23.462 31.945 1.00 46.09 309 GLN A N 1
ATOM 2458 C CA . GLN A 1 309 ? 12.831 24.319 30.755 1.00 46.09 309 GLN A CA 1
ATOM 2459 C C . GLN A 1 309 ? 12.387 25.781 30.929 1.00 46.09 309 GLN A C 1
ATOM 2461 O O . GLN A 1 309 ? 12.416 26.499 29.930 1.00 46.09 309 GLN A O 1
ATOM 2466 N N . SER A 1 310 ? 12.024 26.271 32.124 1.00 44.94 310 SER A N 1
ATOM 2467 C CA . SER A 1 310 ? 11.512 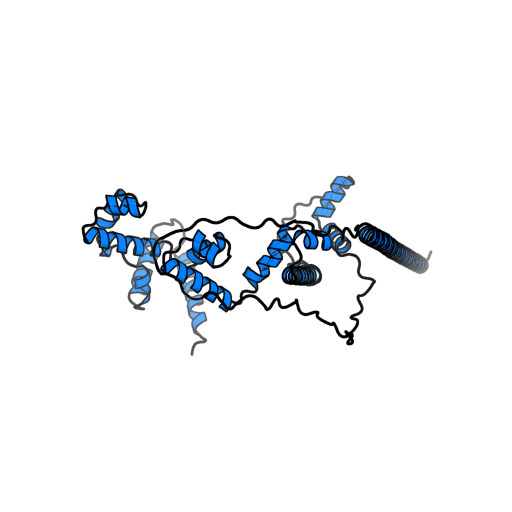27.654 32.230 1.00 44.94 310 SER A CA 1
ATOM 2468 C C . SER A 1 310 ? 12.462 28.728 32.760 1.00 44.94 310 SER A C 1
ATOM 2470 O O . SER A 1 310 ? 12.261 29.866 32.356 1.00 44.94 310 SER A O 1
ATOM 2472 N N . ASP A 1 311 ? 13.522 28.439 33.528 1.00 45.50 311 ASP A N 1
ATOM 2473 C CA . ASP A 1 311 ? 14.370 29.514 34.085 1.00 45.50 311 ASP A CA 1
ATOM 2474 C C . ASP A 1 311 ? 15.862 29.316 33.760 1.00 45.50 311 ASP A C 1
ATOM 2476 O O . ASP A 1 311 ? 16.567 28.453 34.286 1.00 45.50 311 ASP A O 1
ATOM 2480 N N . GLY A 1 312 ? 16.332 30.128 32.810 1.00 49.50 312 GLY A N 1
ATOM 2481 C CA . GLY A 1 312 ? 17.514 29.894 31.979 1.00 49.50 312 GLY A CA 1
ATOM 2482 C C . GLY A 1 312 ? 18.897 30.014 32.621 1.00 49.50 312 GLY A C 1
ATOM 2483 O O . GLY A 1 312 ? 19.866 29.947 31.866 1.00 49.50 312 GLY A O 1
ATOM 2484 N N . GLU A 1 313 ? 19.035 30.155 33.939 1.00 50.22 313 GLU A N 1
ATOM 2485 C CA . GLU A 1 313 ? 20.352 30.260 34.599 1.00 50.22 313 GLU A CA 1
ATOM 2486 C C . GLU A 1 313 ? 20.563 29.218 35.703 1.00 50.22 313 GLU A C 1
ATOM 2488 O O . GLU A 1 313 ? 21.603 28.561 35.708 1.00 50.22 313 GLU A O 1
ATOM 2493 N N . THR A 1 314 ? 19.573 28.953 36.558 1.00 49.66 314 THR A N 1
ATOM 2494 C CA . THR A 1 314 ? 19.712 27.964 37.645 1.00 49.66 314 THR A CA 1
ATOM 2495 C C . THR A 1 314 ? 19.770 26.529 37.115 1.00 49.66 314 THR A C 1
ATOM 2497 O O . THR A 1 314 ? 20.620 25.746 37.537 1.00 49.66 314 THR A O 1
ATOM 2500 N N . GLY A 1 315 ? 18.973 26.207 36.088 1.00 48.97 315 GLY A N 1
ATOM 2501 C CA . GLY A 1 315 ? 18.999 24.881 35.460 1.00 48.97 315 GLY A CA 1
ATOM 2502 C C . GLY A 1 315 ? 20.309 24.569 34.725 1.00 48.97 315 GLY A C 1
ATOM 2503 O O . GLY A 1 315 ? 20.673 23.404 34.577 1.00 48.97 315 GLY A O 1
ATOM 2504 N N . ARG A 1 316 ? 21.069 25.587 34.286 1.00 52.62 316 ARG A N 1
ATOM 2505 C CA . ARG A 1 316 ? 22.362 25.360 33.615 1.00 52.62 316 ARG A CA 1
ATOM 2506 C C . ARG A 1 316 ? 23.444 24.926 34.593 1.00 52.62 316 ARG A C 1
ATOM 2508 O O . ARG A 1 316 ? 24.273 24.101 34.215 1.00 52.62 316 ARG A O 1
ATOM 2515 N N . GLU A 1 317 ? 23.429 25.445 35.818 1.00 52.25 317 GLU A N 1
ATOM 2516 C CA . GLU A 1 317 ? 24.452 25.132 36.817 1.00 52.25 317 GLU A CA 1
ATOM 2517 C C . GLU A 1 317 ? 24.215 23.756 37.456 1.00 52.25 317 GLU A C 1
ATOM 2519 O O . GLU A 1 317 ? 25.164 22.997 37.638 1.00 52.25 317 GLU A O 1
ATOM 2524 N N . GLU A 1 318 ? 22.954 23.357 37.642 1.00 53.00 318 GLU A N 1
ATOM 2525 C CA . GLU A 1 318 ? 22.597 22.012 38.116 1.00 53.00 318 GLU A CA 1
ATOM 2526 C C . GLU A 1 318 ? 22.873 20.927 37.059 1.00 53.00 318 GLU A C 1
ATOM 2528 O O . GLU A 1 318 ? 23.404 19.863 37.381 1.00 53.00 318 GLU A O 1
ATOM 2533 N N . ILE A 1 319 ? 22.615 21.202 35.770 1.00 54.34 319 ILE A N 1
ATOM 2534 C CA . ILE A 1 319 ? 23.023 20.311 34.665 1.00 54.34 319 ILE A CA 1
ATOM 2535 C C . ILE A 1 319 ? 24.555 20.228 34.577 1.00 54.34 319 ILE A C 1
ATOM 2537 O O . ILE A 1 319 ? 25.103 19.156 34.303 1.00 54.34 319 ILE A O 1
ATOM 2541 N N . ARG A 1 320 ? 25.260 21.338 34.835 1.00 57.00 320 ARG A N 1
ATOM 2542 C CA . ARG A 1 320 ? 26.727 21.396 34.853 1.00 57.00 320 ARG A CA 1
ATOM 2543 C C . ARG A 1 320 ? 27.301 20.555 36.001 1.00 57.00 320 ARG A C 1
ATOM 2545 O O . ARG A 1 320 ? 28.213 19.773 35.741 1.00 57.00 320 ARG A O 1
ATOM 2552 N N . GLU A 1 321 ? 26.747 20.630 37.213 1.00 51.88 321 GLU A N 1
ATOM 2553 C CA . GLU A 1 321 ? 27.145 19.785 38.354 1.00 51.88 321 GLU A CA 1
ATOM 2554 C C . GLU A 1 321 ? 26.788 18.305 38.153 1.00 51.88 321 GLU A C 1
ATOM 2556 O O . GLU A 1 321 ? 27.620 17.430 38.406 1.00 51.88 321 GLU A O 1
ATOM 2561 N N . ALA A 1 322 ? 25.599 17.999 37.626 1.00 48.12 322 ALA A N 1
ATOM 2562 C CA . ALA A 1 322 ? 25.172 16.623 37.374 1.00 48.12 322 ALA A CA 1
ATOM 2563 C C . ALA A 1 322 ? 26.041 15.928 36.308 1.00 48.12 322 ALA A C 1
ATOM 2565 O O . ALA A 1 322 ? 26.450 14.776 36.487 1.00 48.12 322 ALA A O 1
ATOM 2566 N N . LEU A 1 323 ? 26.399 16.635 35.228 1.00 52.09 323 LEU A N 1
ATOM 2567 C CA . LEU A 1 323 ? 27.336 16.135 34.215 1.00 52.09 323 LEU A CA 1
ATOM 2568 C C . LEU A 1 323 ? 28.762 15.995 34.764 1.00 52.09 323 LEU A C 1
ATOM 2570 O O . LEU A 1 323 ? 29.458 15.041 34.411 1.00 52.09 323 LEU A O 1
ATOM 2574 N N . TYR A 1 324 ? 29.192 16.897 35.650 1.00 48.50 324 TYR A N 1
ATOM 2575 C CA . TYR A 1 324 ? 30.508 16.834 36.290 1.00 48.50 324 TYR A CA 1
ATOM 2576 C C . TYR A 1 324 ? 30.637 15.607 37.209 1.00 48.50 324 TYR A C 1
ATOM 2578 O O . TYR A 1 324 ? 31.623 14.871 37.126 1.00 48.50 324 TYR A O 1
ATOM 2586 N N . CYS A 1 325 ? 29.604 15.310 38.001 1.00 48.03 325 CYS A N 1
ATOM 2587 C CA . CYS A 1 325 ? 29.540 14.116 38.847 1.00 48.03 325 CYS A CA 1
ATOM 2588 C C . CYS A 1 325 ? 29.476 12.812 38.030 1.00 48.03 325 CYS A C 1
ATOM 2590 O O . CYS A 1 325 ? 30.104 11.820 38.402 1.00 48.03 325 CYS A O 1
ATOM 2592 N N . HIS A 1 326 ? 28.787 12.806 36.882 1.00 44.94 326 HIS A N 1
ATOM 2593 C CA . HIS A 1 326 ? 28.670 11.609 36.041 1.00 44.94 326 HIS A CA 1
ATOM 2594 C C . HIS A 1 326 ? 29.955 11.290 35.250 1.00 44.94 326 HIS A C 1
ATOM 2596 O O . HIS A 1 326 ? 30.285 10.124 35.042 1.00 44.94 326 HIS A O 1
ATOM 2602 N N . LEU A 1 327 ? 30.726 12.310 34.849 1.00 46.97 327 LEU A N 1
ATOM 2603 C CA . LEU A 1 327 ? 31.951 12.148 34.047 1.00 46.97 327 LEU A CA 1
ATOM 2604 C C . LEU A 1 327 ? 33.210 11.809 34.864 1.00 46.97 327 LEU A C 1
ATOM 2606 O O . LEU A 1 327 ? 34.209 11.354 34.293 1.00 46.97 327 LEU A O 1
ATOM 2610 N N . ILE A 1 328 ? 33.180 12.024 36.182 1.00 49.97 328 ILE A N 1
ATOM 2611 C CA . ILE A 1 328 ? 34.266 11.649 37.103 1.00 49.97 328 ILE A CA 1
ATOM 2612 C C . ILE A 1 328 ? 34.064 10.226 37.651 1.00 49.97 328 ILE A C 1
ATOM 2614 O O . ILE A 1 328 ? 35.039 9.560 37.988 1.00 49.97 328 ILE A O 1
ATOM 2618 N N . GLY A 1 329 ? 32.826 9.724 37.667 1.00 43.69 329 GLY A N 1
ATOM 2619 C CA . GLY A 1 329 ? 32.493 8.458 38.316 1.00 43.69 329 GLY A CA 1
ATOM 2620 C C . GLY A 1 329 ? 32.876 7.172 37.577 1.00 43.69 329 GLY A C 1
ATOM 2621 O O . GLY A 1 329 ? 32.971 6.151 38.247 1.00 43.69 329 GLY A O 1
ATOM 2622 N N . ASN A 1 330 ? 33.089 7.172 36.251 1.00 46.84 330 ASN A N 1
ATOM 2623 C CA . ASN A 1 330 ? 33.032 5.897 35.510 1.00 46.84 330 ASN A CA 1
ATOM 2624 C C . ASN A 1 330 ? 34.127 5.552 34.493 1.00 46.84 330 ASN A C 1
ATOM 2626 O O . ASN A 1 330 ? 34.095 4.433 34.000 1.00 46.84 330 ASN A O 1
ATOM 2630 N N . ASP A 1 331 ? 35.137 6.387 34.233 1.00 41.22 331 ASP A N 1
ATOM 2631 C CA . ASP A 1 331 ? 36.201 6.004 33.287 1.00 41.22 331 ASP A CA 1
ATOM 2632 C C . ASP A 1 331 ? 37.601 6.243 33.857 1.00 41.22 331 ASP A C 1
ATOM 2634 O O . ASP A 1 331 ? 38.168 7.340 33.768 1.00 41.22 331 ASP A O 1
ATOM 2638 N N . GLY A 1 332 ? 38.180 5.174 34.407 1.00 50.19 332 GLY A N 1
ATOM 2639 C CA . GLY A 1 332 ? 39.619 5.069 34.604 1.00 50.19 332 GLY A CA 1
ATOM 2640 C C . GLY A 1 332 ? 40.340 5.098 33.252 1.00 50.19 332 GLY A C 1
ATOM 2641 O O . GLY A 1 332 ? 39.983 4.364 32.336 1.00 50.19 332 GLY A O 1
ATOM 2642 N N . ASN A 1 333 ? 41.382 5.928 33.152 1.00 53.03 333 ASN A N 1
ATOM 2643 C CA . ASN A 1 333 ? 42.331 6.036 32.031 1.00 53.03 333 ASN A CA 1
ATOM 2644 C C . ASN A 1 333 ? 41.908 6.791 30.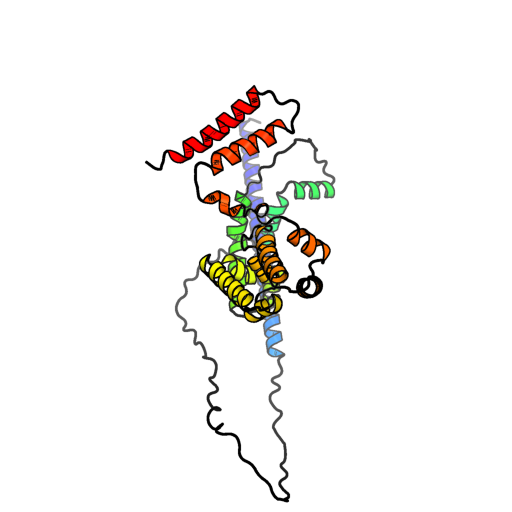758 1.00 53.03 333 ASN A C 1
ATOM 2646 O O . ASN A 1 333 ? 42.243 6.386 29.646 1.00 53.03 333 ASN A O 1
ATOM 2650 N N . VAL A 1 334 ? 41.335 7.991 30.894 1.00 48.56 334 VAL A N 1
ATOM 2651 C CA . VAL A 1 334 ? 41.435 9.008 29.826 1.00 48.56 334 VAL A CA 1
ATOM 2652 C C . VAL A 1 334 ? 42.099 10.268 30.377 1.00 48.56 334 VAL A C 1
ATOM 2654 O O . VAL A 1 334 ? 41.577 10.885 31.304 1.00 48.56 334 VAL A O 1
ATOM 2657 N N . SER A 1 335 ? 43.248 10.647 29.798 1.00 60.75 335 SER A N 1
ATOM 2658 C CA . SER A 1 335 ? 44.021 11.841 30.177 1.00 60.75 335 SER A CA 1
ATOM 2659 C C . SER A 1 335 ? 43.142 13.096 30.235 1.00 60.75 335 SER A C 1
ATOM 2661 O O . SER A 1 335 ? 42.406 13.399 29.291 1.00 60.75 335 SER A O 1
ATOM 2663 N N . ILE A 1 336 ? 43.265 13.852 31.330 1.00 54.75 336 ILE A N 1
ATOM 2664 C CA . ILE A 1 336 ? 42.530 15.097 31.617 1.00 54.75 336 ILE A CA 1
ATOM 2665 C C . ILE A 1 336 ? 42.659 16.114 30.469 1.00 54.75 336 ILE A C 1
ATOM 2667 O O . ILE A 1 336 ? 41.705 16.837 30.175 1.00 54.75 336 ILE A O 1
ATOM 2671 N N . THR A 1 337 ? 43.801 16.139 29.775 1.00 59.59 337 THR A N 1
ATOM 2672 C CA . THR A 1 337 ? 44.037 17.040 28.636 1.00 59.59 337 THR A CA 1
ATOM 2673 C C . THR A 1 337 ? 43.097 16.754 27.465 1.00 59.59 337 THR A C 1
ATOM 2675 O O . THR A 1 337 ? 42.513 17.678 26.907 1.00 59.59 337 THR A O 1
ATOM 2678 N N . ASN A 1 338 ? 42.839 15.478 27.177 1.00 55.94 338 ASN A N 1
ATOM 2679 C CA . ASN A 1 338 ? 41.983 15.042 26.072 1.00 55.94 338 ASN A CA 1
ATOM 2680 C C . ASN A 1 338 ? 40.487 15.295 26.368 1.00 55.94 338 ASN A C 1
ATOM 2682 O O . ASN A 1 338 ? 39.683 15.531 25.465 1.00 55.94 338 ASN A O 1
ATOM 2686 N N . LYS A 1 339 ? 40.102 15.295 27.655 1.00 58.97 339 LYS A N 1
ATOM 2687 C CA . LYS A 1 339 ? 38.744 15.660 28.097 1.00 58.97 339 LYS A CA 1
ATOM 2688 C C . LYS A 1 339 ? 38.497 17.169 27.980 1.00 58.97 339 LYS A C 1
ATOM 2690 O O . LYS A 1 339 ? 37.461 17.564 27.450 1.00 58.97 339 LYS A O 1
ATOM 2695 N N . LYS A 1 340 ? 39.458 18.006 28.398 1.00 63.94 340 LYS A N 1
ATOM 2696 C CA . LYS A 1 340 ? 39.361 19.472 28.247 1.00 63.94 340 LYS A CA 1
ATOM 2697 C C . LYS A 1 340 ? 39.267 19.890 26.779 1.00 63.94 340 LYS A C 1
ATOM 2699 O O . LYS A 1 340 ? 38.434 20.720 26.442 1.00 63.94 340 LYS A O 1
ATOM 2704 N N . GLU A 1 341 ? 40.051 19.268 25.904 1.00 66.69 341 GLU A N 1
ATOM 2705 C CA . GLU A 1 341 ? 40.066 19.593 24.475 1.00 66.69 341 GLU A CA 1
ATOM 2706 C C . GLU A 1 341 ? 38.742 19.235 23.772 1.00 66.69 341 GLU A C 1
ATOM 2708 O O . GLU A 1 341 ? 38.230 20.016 22.969 1.00 66.69 341 GLU A O 1
ATOM 2713 N N . LYS A 1 342 ? 38.115 18.104 24.134 1.00 61.81 342 LYS A N 1
ATOM 2714 C CA . LYS A 1 342 ? 36.782 17.725 23.630 1.00 61.81 342 LYS A CA 1
ATOM 2715 C C . LYS A 1 342 ? 35.675 18.666 24.098 1.00 61.81 342 LYS A C 1
ATOM 2717 O O . LYS A 1 342 ? 34.810 19.005 23.296 1.00 61.81 342 LYS A O 1
ATOM 2722 N N . ILE A 1 343 ? 35.711 19.094 25.360 1.00 63.03 343 ILE A N 1
ATOM 2723 C CA . ILE A 1 343 ? 34.732 20.045 25.903 1.00 63.03 343 ILE A CA 1
ATOM 2724 C C . ILE A 1 343 ? 34.892 21.408 25.219 1.00 63.03 343 ILE A C 1
ATOM 2726 O O . ILE A 1 343 ? 33.904 21.955 24.736 1.00 63.03 343 ILE A O 1
ATOM 2730 N N . SER A 1 344 ? 36.121 21.913 25.072 1.00 67.50 344 SER A N 1
ATOM 2731 C CA . SER A 1 344 ? 36.378 23.173 24.361 1.00 67.50 344 SER A CA 1
ATOM 2732 C C . SER A 1 344 ? 35.925 23.127 22.899 1.00 67.50 344 SER A C 1
ATOM 2734 O O . SER A 1 344 ? 35.342 24.090 22.410 1.00 67.50 344 SER A O 1
ATOM 2736 N N . ARG A 1 345 ? 36.125 21.997 22.208 1.00 58.50 345 ARG A N 1
ATOM 2737 C CA . ARG A 1 345 ? 35.688 21.807 20.815 1.00 58.50 345 ARG A CA 1
ATOM 2738 C C . ARG A 1 345 ? 34.169 21.708 20.668 1.00 58.50 345 ARG A C 1
ATOM 2740 O O . ARG A 1 345 ? 33.620 22.120 19.654 1.00 58.50 345 ARG A O 1
ATOM 2747 N N . TRP A 1 346 ? 33.484 21.148 21.662 1.00 60.19 346 TRP A N 1
ATOM 2748 C CA . TRP A 1 346 ? 32.023 21.084 21.668 1.00 60.19 346 TRP A CA 1
ATOM 2749 C C . TRP A 1 346 ? 31.406 22.458 21.960 1.00 60.19 346 TRP A C 1
ATOM 2751 O O . TRP A 1 346 ? 30.434 22.848 21.323 1.00 60.19 346 TRP A O 1
ATOM 2761 N N . LEU A 1 347 ? 32.029 23.235 22.852 1.00 57.53 347 LEU A N 1
ATOM 2762 C CA . LEU A 1 347 ? 31.616 24.605 23.158 1.00 57.53 347 LEU A CA 1
ATOM 2763 C C . LEU A 1 347 ? 31.866 25.581 21.998 1.00 57.53 347 LEU A C 1
ATOM 2765 O O . LEU A 1 347 ? 31.044 26.469 21.787 1.00 57.53 347 LEU A O 1
ATOM 2769 N N . SER A 1 348 ? 32.939 25.408 21.213 1.00 62.97 348 SER A N 1
ATOM 2770 C CA . SER A 1 348 ? 33.170 26.250 20.028 1.00 62.97 348 SER A CA 1
ATOM 2771 C C . SER A 1 348 ? 32.094 26.039 18.960 1.00 62.97 348 SER A C 1
ATOM 2773 O O . SER A 1 348 ? 31.611 27.007 18.387 1.00 62.97 348 SER A O 1
ATOM 2775 N N . LEU A 1 349 ? 31.644 24.794 18.762 1.00 49.22 349 LEU A N 1
ATOM 2776 C CA . LEU A 1 349 ? 30.584 24.463 17.802 1.00 49.22 349 LEU A CA 1
ATOM 2777 C C . LEU A 1 349 ? 29.235 25.109 18.157 1.00 49.22 349 LEU A C 1
ATOM 2779 O O . LEU A 1 349 ? 28.495 25.501 17.269 1.00 49.22 349 LEU A O 1
ATOM 2783 N N . ILE A 1 350 ? 28.933 25.265 19.448 1.00 51.41 350 ILE A N 1
ATOM 2784 C CA . ILE A 1 350 ? 27.691 25.906 19.913 1.00 51.41 350 ILE A CA 1
ATOM 2785 C C . ILE A 1 350 ? 27.774 27.441 19.818 1.00 51.41 350 ILE A C 1
ATOM 2787 O O . ILE A 1 350 ? 26.753 28.120 19.687 1.00 51.41 350 ILE A O 1
ATOM 2791 N N . SER A 1 351 ? 28.983 28.006 19.885 1.00 54.94 351 SER A N 1
ATOM 2792 C CA . SER A 1 351 ? 29.192 29.454 19.793 1.00 54.94 351 SER A CA 1
ATOM 2793 C C . SER A 1 351 ? 29.124 29.982 18.355 1.00 54.94 351 SER A C 1
ATOM 2795 O O . SER A 1 351 ? 28.752 31.142 18.167 1.00 54.94 351 SER A O 1
ATOM 2797 N N . ASP A 1 352 ? 29.446 29.157 17.356 1.00 48.03 352 ASP A N 1
ATOM 2798 C CA . ASP A 1 352 ? 29.436 29.561 15.943 1.00 48.03 352 ASP A CA 1
ATOM 2799 C C . ASP A 1 352 ? 28.010 29.633 15.360 1.00 48.03 352 ASP A C 1
ATOM 2801 O O . ASP A 1 352 ? 27.713 30.523 14.561 1.00 48.03 352 ASP A O 1
ATOM 2805 N N . ASP A 1 353 ? 27.078 28.807 15.848 1.00 45.59 353 ASP A N 1
ATOM 2806 C CA . ASP A 1 353 ? 25.681 28.779 15.379 1.00 45.59 353 ASP A CA 1
ATOM 2807 C C . ASP A 1 353 ? 24.848 30.020 15.783 1.00 45.59 353 ASP A C 1
ATOM 2809 O O . ASP A 1 353 ? 23.723 30.196 15.316 1.00 45.59 353 ASP A O 1
ATOM 2813 N N . ASN A 1 354 ? 25.392 30.926 16.607 1.00 45.31 354 ASN A N 1
ATOM 2814 C CA . ASN A 1 354 ? 24.697 32.133 17.080 1.00 45.31 354 ASN A CA 1
ATOM 2815 C C . ASN A 1 354 ? 25.166 33.447 16.424 1.00 45.31 354 ASN A C 1
ATOM 2817 O O . ASN A 1 354 ? 24.671 34.517 16.782 1.00 45.31 354 ASN A O 1
ATOM 2821 N N . GLN A 1 355 ? 26.083 33.410 15.448 1.00 46.62 355 GLN A N 1
ATOM 2822 C CA . GLN A 1 355 ? 26.569 34.638 14.794 1.00 46.62 355 GLN A CA 1
ATOM 2823 C C . GLN A 1 355 ? 25.643 35.201 13.699 1.00 46.62 355 GLN A C 1
ATOM 2825 O O . GLN A 1 355 ? 25.864 36.318 13.243 1.00 46.62 355 GLN A O 1
ATOM 2830 N N . HIS A 1 356 ? 24.574 34.494 13.317 1.00 43.19 356 HIS A N 1
ATOM 2831 C CA . HIS A 1 356 ? 23.602 34.972 12.318 1.00 43.19 356 HIS A CA 1
ATOM 2832 C C . HIS A 1 356 ? 22.329 35.610 12.906 1.00 43.19 356 HIS A C 1
ATOM 2834 O O . HIS A 1 356 ? 21.391 35.895 12.165 1.00 43.19 356 HIS A O 1
ATOM 2840 N N . LEU A 1 357 ? 22.289 35.864 14.218 1.00 45.75 357 LEU A N 1
ATOM 2841 C CA . LEU A 1 357 ? 21.167 36.525 14.903 1.00 45.75 357 LEU A CA 1
ATOM 2842 C C . LEU A 1 357 ? 21.553 37.884 15.516 1.00 45.75 357 LEU A C 1
ATOM 2844 O O . LEU A 1 357 ? 21.111 38.228 16.613 1.00 45.75 357 LEU A O 1
ATOM 2848 N N . LYS A 1 358 ? 22.364 38.672 14.804 1.00 39.38 358 LYS A N 1
ATOM 2849 C CA . LYS A 1 358 ? 22.554 40.100 15.091 1.00 39.38 358 LYS A CA 1
ATOM 2850 C C . LYS A 1 358 ? 22.231 40.959 13.886 1.00 39.38 358 LYS A C 1
ATOM 2852 O O . LYS A 1 358 ? 22.688 40.595 12.781 1.00 39.38 358 LYS A O 1
#

Radius of gyration: 38.17 Å; Cα contacts (8 Å, |Δi|>4): 93; chains: 1; bounding box: 117×64×94 Å

Foldseek 3Di:
DDPVVVVVVVVVVVVVVVVVVVVVVVVVLVVVVVVVVVVVVVVVVVVVVVVVPPPPPPDDDDDDDDDDDDDDDDDDDDDDDDDDPDDDDDPDDDDDDDDPPDDDDPPDDPSPDDDPVVVVVVVVCPDVVVVVVVCVVVVNDDDDDPDPDPDPDPCVVVVCCCVPPVVVLLVVLLVCVVVVNQLVVSCVVVVHDSVVSVVSNCCCVVPVCDPVNVVVLLVQLVVVVVVVDDLVRSCVVVVHDSVVSVCSVVPPPCPPVNVVLVVLVVLLVVVVVVDDLVVVCVVPVDDSVVNVVSNPDDCVVSDPPVVLPDDPPPSVVVVVVVVVVVVVPDDDDDDPVVVVVVVVVVVVVVVVVPPVPD

Organism: NCBI:txid1481888

Solvent-accessible surface area (backbone atoms only — not comparable to full-atom values): 22501 Å² total; per-residue (Å²): 132,56,77,64,60,54,51,54,51,52,51,54,51,51,53,50,52,52,53,53,49,53,53,52,50,52,53,52,53,51,50,53,53,49,53,51,52,52,52,50,52,54,50,52,55,53,52,54,59,57,61,75,66,60,77,84,83,81,82,84,78,91,85,83,86,88,85,85,86,88,90,82,85,85,90,78,88,77,92,82,82,81,91,86,88,86,89,87,86,79,85,78,73,80,84,80,79,78,81,76,96,66,92,72,84,82,76,80,74,71,87,82,65,76,57,70,71,57,57,53,49,55,61,52,54,72,34,74,64,40,48,52,55,49,27,70,74,71,72,50,86,73,86,81,77,90,69,89,74,82,73,78,77,71,57,63,64,58,49,51,48,41,59,72,57,46,46,59,52,55,51,54,54,44,51,41,49,74,72,66,50,53,46,67,58,53,15,62,76,70,74,44,57,44,67,57,46,49,49,53,55,46,42,47,67,72,63,66,38,48,74,67,50,50,49,51,50,45,52,51,52,51,50,45,44,72,73,67,48,49,62,69,53,50,16,61,75,71,73,46,57,50,65,59,52,49,48,55,72,60,66,47,91,54,52,82,60,51,58,50,49,53,53,49,48,56,51,47,53,40,44,74,73,66,48,53,57,69,59,52,19,72,74,69,73,49,55,53,70,56,56,53,55,56,66,72,48,63,74,81,79,62,67,59,77,78,67,63,75,76,55,93,59,66,49,55,54,53,52,51,51,53,52,54,57,58,68,72,71,74,66,89,91,68,62,68,68,65,54,53,53,53,52,54,55,54,52,51,60,64,58,60,77,58,70,84,80,120

Mean predicted aligned error: 21.45 Å

Secondary structure (DSSP, 8-state):
--HHHHHHHHHHHHHHHHHHHHHHHHHHHHHHHHHHHHHHHHHHHHHHHHHHT--------------------------------S-----PPPP---------------TTPPPHHHHHHHHHHTSHHHHHHHHHHHT---------------HHHHHHHIIIIIHHHHHHHHHHHHTT--HHHHHHHTT--HHHHHHHHHHHHHHSS-HHHHHHHHHHHHHHHHTT--HHHHHHHTT--HHHHHHHHHSS---TTHHHHHHHHHHHHHHHTT--HHHHHHHH---HHHHHHHHTS-GGG---GGGGGS-TTHHHHHHHHHHHHHHHSS-TT--HHHHHHHHHHHHHHHHHTTTT--

pLDDT: mean 71.32, std 21.8, range [30.14, 97.38]